Protein AF-A0A820Z208-F1 (afdb_monomer)

Radius of gyration: 27.61 Å; Cα contacts (8 Å, |Δi|>4): 73; chains: 1; bounding box: 71×31×62 Å

Solvent-accessible surface area (backbone atoms only — not comparable to full-atom values): 10810 Å² total; per-residue (Å²): 132,66,68,70,59,56,55,54,54,50,53,54,52,49,52,64,65,42,48,67,56,49,57,52,50,50,58,56,46,44,73,74,44,73,83,43,65,68,59,52,53,52,52,54,51,53,52,49,55,52,48,48,62,74,64,33,69,92,72,42,96,64,55,69,69,57,54,54,48,54,53,53,51,52,55,52,51,49,53,51,53,50,55,30,56,78,66,46,37,40,81,46,72,51,95,54,98,78,64,48,74,46,79,42,48,45,67,62,48,52,50,50,53,50,54,48,53,70,73,42,49,89,83,44,84,73,86,84,55,65,67,59,55,52,49,49,49,51,52,50,46,49,50,52,45,50,52,46,49,49,36,36,73,73,62,76,38,52,70,70,58,44,64,74,65,55,73,56,77,88,75,60,77,82,74,84,78,74,85,84,134

Secondary structure (DSSP, 8-state):
--HHHHHHHHHHHHHHHHHHHHHHHHHHHHHH-TT-HHHHHHHHHHHHHHHHHHH-TTTS---HHHHHHHHHHHHHHHHHHHHHHHTTEEEEE-SSTT--EEEEEHHHHHHHHHHHHHH-GGGS-----HHHHHHHHHHHHHHHHHHHHHHHHTTSS-HHHHHHHPPPGGG-----PPS--

Organism: NCBI:txid392030

Sequence (181 aa):
APCQLQLKLSDQLLEKQYQPLQQQLLVDLVKKYPNDRKLLNTIEQKTKEEFYKIFSLSNRSISPSMLERSYNEKELIGTIQQCLHEHNLILRRTTHHTNQFYLIDQDRFYERCQNYMEQHQDDYELLSSISNMETIVNQHINKINMTLKFLEHEHYITKDIYQQLFLQRNDIQLKNVHFLF

Mean predicted aligned error: 19.86 Å

Nearest PDB structures (foldseek):
  1yj7-assembly1_C  TM=2.223E-01  e=1.557E+00  Escherichia coli
  7mby-assembly1_R  TM=3.277E-01  e=7.769E+00  Homo sapiens

Structure (mmCIF, N/CA/C/O backbone):
data_AF-A0A820Z208-F1
#
_entry.id   AF-A0A820Z208-F1
#
loop_
_atom_site.group_PDB
_atom_site.id
_atom_site.type_symbol
_atom_site.label_atom_id
_atom_site.label_alt_id
_atom_site.label_comp_id
_atom_site.label_asym_id
_atom_site.label_entity_id
_atom_site.label_seq_id
_atom_si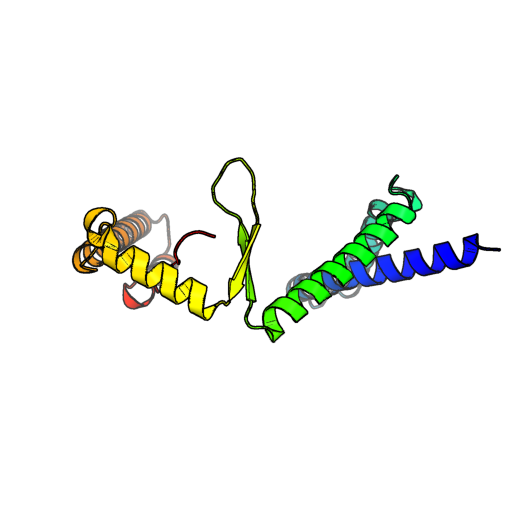te.pdbx_PDB_ins_code
_atom_site.Cartn_x
_atom_site.Cartn_y
_atom_site.Cartn_z
_atom_site.occupancy
_atom_site.B_iso_or_equiv
_atom_site.auth_seq_id
_atom_site.auth_comp_id
_atom_site.auth_asym_id
_atom_site.auth_atom_id
_atom_site.pdbx_PDB_model_num
ATOM 1 N N . ALA A 1 1 ? 35.895 8.522 20.461 1.00 35.56 1 ALA A N 1
ATOM 2 C CA . ALA A 1 1 ? 35.837 8.304 19.001 1.00 35.56 1 ALA A CA 1
ATOM 3 C C . ALA A 1 1 ? 34.428 7.856 18.558 1.00 35.56 1 ALA A C 1
ATOM 5 O O . ALA A 1 1 ? 34.244 6.686 18.250 1.00 35.56 1 ALA A O 1
ATOM 6 N N . PRO A 1 2 ? 33.421 8.755 18.532 1.00 38.47 2 PRO A N 1
ATOM 7 C CA . PRO A 1 2 ? 32.033 8.425 18.146 1.00 38.47 2 PRO A CA 1
ATOM 8 C C . PRO A 1 2 ? 31.788 8.459 16.623 1.00 38.47 2 PRO A C 1
ATOM 10 O O . PRO A 1 2 ? 30.910 7.775 16.109 1.00 38.47 2 PRO A O 1
ATOM 13 N N . CYS A 1 3 ? 32.610 9.219 15.892 1.00 33.62 3 CYS A N 1
ATOM 14 C CA . CYS A 1 3 ? 32.397 9.555 14.481 1.00 33.62 3 CYS A CA 1
ATOM 15 C C . CYS A 1 3 ? 32.529 8.348 13.521 1.00 33.62 3 CYS A C 1
ATOM 17 O O . CYS A 1 3 ? 31.840 8.263 12.511 1.00 33.62 3 CYS A O 1
ATOM 19 N N . GLN A 1 4 ? 33.377 7.364 13.852 1.00 33.09 4 GLN A N 1
ATOM 20 C CA . GLN A 1 4 ? 33.598 6.176 13.006 1.00 33.09 4 GLN A CA 1
ATOM 21 C C . GLN A 1 4 ? 32.496 5.109 13.135 1.00 33.09 4 GLN A C 1
ATOM 23 O O . GLN A 1 4 ? 32.265 4.355 12.192 1.00 33.09 4 GLN A O 1
ATOM 28 N N . LEU A 1 5 ? 31.800 5.047 14.277 1.00 36.50 5 LEU A N 1
ATOM 29 C CA . LEU A 1 5 ? 30.621 4.188 14.461 1.00 36.50 5 LEU A CA 1
ATOM 30 C C . LEU A 1 5 ? 29.391 4.777 13.753 1.00 36.50 5 LEU A C 1
ATOM 32 O O . LEU A 1 5 ? 28.609 4.034 13.167 1.00 36.50 5 LEU A O 1
ATOM 36 N N . GLN A 1 6 ? 29.274 6.108 13.737 1.00 44.28 6 GLN A N 1
ATOM 37 C CA . GLN A 1 6 ? 28.190 6.836 13.070 1.00 44.28 6 GLN A CA 1
ATOM 38 C C . GLN A 1 6 ? 28.217 6.688 11.538 1.00 44.28 6 GLN A C 1
ATOM 40 O O . GLN A 1 6 ? 27.164 6.501 10.935 1.00 44.28 6 GLN A O 1
ATOM 45 N N . LEU A 1 7 ? 29.404 6.679 10.918 1.00 46.28 7 LEU A N 1
ATOM 46 C CA . LEU A 1 7 ? 29.565 6.458 9.470 1.00 46.28 7 LEU A CA 1
ATOM 47 C C . LEU A 1 7 ? 29.280 5.004 9.040 1.00 46.28 7 LEU A C 1
ATOM 49 O O . LEU A 1 7 ? 28.758 4.754 7.959 1.00 46.28 7 LEU A O 1
ATOM 53 N N . LYS A 1 8 ? 29.569 4.014 9.893 1.00 47.56 8 LYS A N 1
ATOM 54 C CA . LYS A 1 8 ? 29.266 2.607 9.573 1.00 47.56 8 LYS A CA 1
ATOM 55 C C . LYS A 1 8 ? 27.771 2.289 9.649 1.00 47.56 8 LYS A C 1
ATOM 57 O O . LYS A 1 8 ? 27.292 1.473 8.864 1.00 47.56 8 LYS A O 1
ATOM 62 N N . LEU A 1 9 ? 27.033 2.933 10.560 1.00 49.12 9 LEU A N 1
ATOM 63 C CA . LEU A 1 9 ? 25.574 2.791 10.638 1.00 49.12 9 LEU A CA 1
ATOM 64 C C . LEU A 1 9 ? 24.871 3.430 9.428 1.00 49.12 9 LEU A C 1
ATOM 66 O O . LEU A 1 9 ? 23.870 2.888 8.959 1.00 49.12 9 LEU A O 1
ATOM 70 N N . SER A 1 10 ? 25.398 4.544 8.898 1.00 58.69 10 SER A N 1
ATOM 71 C CA . SER A 1 10 ? 24.823 5.212 7.724 1.00 58.69 10 SER A CA 1
ATOM 72 C C . SER A 1 10 ? 24.929 4.376 6.452 1.00 58.69 10 SER A C 1
ATOM 74 O O . SER A 1 10 ? 23.956 4.291 5.704 1.00 58.69 10 SER A O 1
ATOM 76 N N . ASP A 1 11 ? 26.063 3.709 6.234 1.00 63.12 11 ASP A N 1
ATOM 77 C CA . ASP A 1 11 ? 26.292 2.916 5.020 1.00 63.12 11 ASP A CA 1
ATOM 78 C C . ASP A 1 11 ? 25.449 1.634 5.009 1.00 63.12 11 ASP 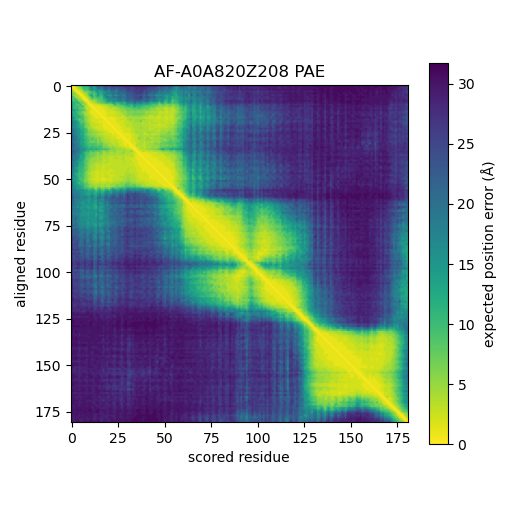A C 1
ATOM 80 O O . ASP A 1 11 ? 24.907 1.242 3.977 1.00 63.12 11 ASP A O 1
ATOM 84 N N . GLN A 1 12 ? 25.260 1.010 6.177 1.00 64.75 12 GLN A N 1
ATOM 85 C CA . GLN A 1 12 ? 24.383 -0.155 6.322 1.00 64.75 12 GLN A CA 1
ATOM 86 C C . GLN A 1 12 ? 22.903 0.195 6.127 1.00 64.75 12 GLN A C 1
ATOM 88 O O . GLN A 1 12 ? 22.154 -0.601 5.558 1.00 64.75 12 GLN A O 1
ATOM 93 N N . LEU A 1 13 ? 22.468 1.374 6.586 1.00 68.19 13 LEU A N 1
ATOM 94 C CA . LEU A 1 13 ? 21.101 1.851 6.373 1.00 68.19 13 LEU A CA 1
ATOM 95 C C . LEU A 1 13 ? 20.848 2.144 4.887 1.00 68.19 13 LEU A C 1
ATOM 97 O O . LEU A 1 13 ? 19.821 1.732 4.350 1.00 68.19 13 LEU A O 1
ATOM 101 N N . LEU A 1 14 ? 21.801 2.802 4.223 1.00 72.06 14 LEU A N 1
ATOM 102 C CA . LEU A 1 14 ? 21.743 3.088 2.789 1.00 72.06 14 LEU A CA 1
ATOM 103 C C . LEU A 1 14 ? 21.698 1.812 1.954 1.00 72.06 14 LEU A C 1
ATOM 105 O O . LEU A 1 14 ? 20.866 1.708 1.057 1.00 72.06 14 LEU A O 1
ATOM 109 N N . GLU A 1 15 ? 22.516 0.813 2.286 1.00 77.88 15 GLU A N 1
ATOM 110 C CA . GLU A 1 15 ? 22.495 -0.474 1.587 1.00 77.88 15 GLU A CA 1
ATOM 111 C C . GLU A 1 15 ? 21.146 -1.190 1.780 1.00 77.88 15 GLU A C 1
ATOM 113 O O . GLU A 1 15 ? 20.563 -1.682 0.814 1.00 77.88 15 GLU A O 1
ATOM 118 N N . LYS A 1 16 ? 20.579 -1.175 2.999 1.00 76.38 16 LYS A N 1
ATOM 119 C CA . LYS A 1 16 ? 19.230 -1.716 3.257 1.00 76.38 16 LYS A CA 1
ATOM 120 C C . LYS A 1 16 ? 18.142 -0.992 2.461 1.00 76.38 16 LYS A C 1
ATOM 122 O O . LYS A 1 16 ? 17.191 -1.632 2.023 1.00 76.38 16 LYS A O 1
ATOM 127 N N . GLN A 1 17 ? 18.264 0.321 2.279 1.00 72.12 17 GLN A N 1
ATOM 128 C CA . GLN A 1 17 ? 17.324 1.114 1.481 1.00 72.12 17 GLN A CA 1
ATOM 129 C C . GLN A 1 17 ? 17.517 0.915 -0.028 1.00 72.12 17 GLN A C 1
ATOM 131 O O . GLN A 1 17 ? 16.552 1.027 -0.780 1.00 72.12 17 GLN A O 1
ATOM 136 N N . TYR A 1 18 ? 18.735 0.594 -0.470 1.00 82.38 18 TYR A N 1
ATOM 137 C CA . TYR A 1 18 ? 19.040 0.325 -1.871 1.00 82.38 18 TYR A CA 1
ATOM 138 C C . TYR A 1 18 ? 18.583 -1.069 -2.323 1.00 82.38 18 TYR A C 1
ATOM 140 O O . TYR A 1 18 ? 18.175 -1.227 -3.471 1.00 82.38 18 TYR A O 1
ATOM 148 N N . GLN A 1 19 ? 18.593 -2.078 -1.442 1.00 81.00 19 GLN A N 1
ATOM 149 C CA . GLN A 1 19 ? 18.274 -3.463 -1.822 1.00 81.00 19 GLN A CA 1
ATOM 150 C C . GLN A 1 19 ? 16.939 -3.657 -2.567 1.00 81.00 19 GLN A C 1
ATOM 152 O O . GLN A 1 19 ? 16.942 -4.352 -3.585 1.00 81.00 19 GLN A O 1
ATOM 157 N N . PRO A 1 20 ? 15.807 -3.058 -2.147 1.00 80.00 20 PRO A N 1
ATOM 158 C CA . PRO A 1 20 ? 14.554 -3.187 -2.892 1.00 80.00 20 PRO A CA 1
ATOM 159 C C . PRO A 1 20 ? 14.654 -2.611 -4.311 1.00 80.00 20 PRO A C 1
ATOM 161 O O . PRO A 1 20 ? 14.168 -3.215 -5.266 1.00 80.00 20 PRO A O 1
ATOM 164 N N . LEU A 1 21 ? 15.342 -1.473 -4.460 1.00 79.12 21 LEU A N 1
ATOM 165 C CA . LEU A 1 21 ? 15.568 -0.826 -5.751 1.00 79.12 21 LEU A CA 1
ATOM 166 C C . LEU A 1 21 ? 16.480 -1.679 -6.645 1.00 79.12 21 LEU A C 1
ATOM 168 O O . LEU A 1 21 ? 16.196 -1.837 -7.830 1.00 79.12 21 LEU A O 1
ATOM 172 N N . GLN A 1 22 ? 17.530 -2.276 -6.075 1.00 82.94 22 GLN A N 1
ATOM 173 C CA . GLN A 1 22 ? 18.434 -3.193 -6.771 1.00 82.94 22 GLN A CA 1
ATOM 174 C C . GLN A 1 22 ? 17.688 -4.417 -7.312 1.00 82.94 22 GLN A C 1
ATOM 176 O O . GLN A 1 22 ? 17.846 -4.768 -8.480 1.00 82.94 22 GLN A O 1
ATOM 181 N N . GLN A 1 23 ? 16.849 -5.050 -6.486 1.00 81.00 23 GLN A N 1
ATOM 182 C CA . GLN A 1 23 ? 16.056 -6.210 -6.899 1.00 81.00 23 GLN A CA 1
ATOM 183 C C . GLN A 1 23 ? 15.125 -5.860 -8.063 1.00 81.00 23 GLN A C 1
ATOM 185 O O . GLN A 1 23 ? 15.048 -6.607 -9.037 1.00 81.00 23 GLN A O 1
ATOM 190 N N . GLN A 1 24 ? 14.465 -4.704 -7.998 1.00 80.12 24 GLN A N 1
ATOM 191 C CA . GLN A 1 24 ? 13.556 -4.253 -9.047 1.00 80.12 24 GLN A CA 1
ATOM 192 C C . GLN A 1 24 ? 14.296 -3.908 -10.352 1.00 80.12 24 GLN A C 1
ATOM 194 O O . GLN A 1 24 ? 13.901 -4.365 -11.424 1.00 80.12 24 GLN A O 1
ATOM 199 N N . LEU A 1 25 ? 15.419 -3.187 -10.261 1.00 80.00 25 LEU A N 1
ATOM 200 C CA . LEU A 1 25 ? 16.286 -2.882 -11.403 1.00 80.00 25 LEU A CA 1
ATOM 201 C C . LEU A 1 25 ? 16.809 -4.144 -12.079 1.00 80.00 25 LEU A C 1
ATOM 203 O O . LEU A 1 25 ? 16.758 -4.235 -13.300 1.00 80.00 25 LEU A O 1
ATOM 207 N N . LEU A 1 26 ? 17.286 -5.124 -11.310 1.00 78.69 26 LEU A N 1
ATOM 208 C CA . LEU A 1 26 ? 17.779 -6.384 -11.863 1.00 78.69 26 LEU A CA 1
ATOM 209 C C . LEU A 1 26 ? 16.679 -7.122 -12.629 1.00 78.69 26 LEU A C 1
ATOM 211 O O . LEU A 1 26 ? 16.927 -7.592 -13.737 1.00 78.69 26 LEU A O 1
ATOM 215 N N . VAL A 1 27 ? 15.457 -7.176 -12.090 1.00 81.44 27 VAL A N 1
ATOM 216 C CA . VAL A 1 27 ? 14.317 -7.813 -12.766 1.00 81.44 27 VAL A CA 1
ATOM 217 C C . VAL A 1 27 ? 14.010 -7.135 -14.104 1.00 81.44 27 VAL A C 1
ATOM 219 O O . VAL A 1 27 ? 13.843 -7.823 -15.113 1.00 81.44 27 VAL A O 1
ATOM 222 N N . ASP A 1 28 ? 13.958 -5.806 -14.142 1.00 78.25 28 ASP A N 1
ATOM 223 C CA . ASP A 1 28 ? 13.574 -5.069 -15.350 1.00 78.25 28 ASP A CA 1
ATOM 224 C C . ASP A 1 28 ? 14.705 -4.994 -16.386 1.00 78.25 28 ASP A C 1
ATOM 226 O O . ASP A 1 28 ? 14.470 -5.105 -17.594 1.00 78.25 28 ASP A O 1
ATOM 230 N N . LEU A 1 29 ? 15.953 -4.867 -15.933 1.00 78.00 29 LEU A N 1
ATOM 231 C CA . LEU A 1 29 ? 17.119 -4.800 -16.807 1.00 78.00 29 LEU A CA 1
ATOM 232 C C . LEU A 1 29 ? 17.454 -6.161 -17.422 1.00 78.00 29 LEU A C 1
ATOM 234 O O . LEU A 1 29 ? 17.742 -6.214 -18.616 1.00 78.00 29 LEU A O 1
ATOM 238 N N . VAL A 1 30 ? 17.355 -7.262 -16.667 1.00 78.88 30 VAL A N 1
ATOM 239 C CA . VAL A 1 30 ? 17.578 -8.619 -17.201 1.00 78.88 30 VAL A CA 1
ATOM 240 C C . VAL A 1 30 ? 16.515 -8.988 -18.235 1.00 78.88 30 VAL A C 1
ATOM 242 O O . VAL A 1 30 ? 16.846 -9.594 -19.252 1.00 78.88 30 VAL A O 1
ATOM 245 N N . LYS A 1 31 ? 15.257 -8.567 -18.043 1.00 80.88 31 LYS A N 1
ATOM 246 C CA . LYS A 1 31 ? 14.206 -8.729 -19.064 1.00 80.88 31 LYS A CA 1
ATOM 247 C C . LYS A 1 31 ? 14.540 -7.997 -20.365 1.00 80.88 31 LYS A C 1
ATOM 249 O O . LYS A 1 31 ? 14.222 -8.495 -21.440 1.00 80.88 31 LYS A O 1
ATOM 254 N N . LYS A 1 32 ? 15.157 -6.815 -20.275 1.00 79.44 32 LYS A N 1
ATOM 255 C CA . LYS A 1 32 ? 15.417 -5.943 -21.429 1.00 79.44 32 LYS A CA 1
ATOM 256 C C . LYS A 1 32 ? 16.747 -6.233 -22.132 1.00 79.44 32 LYS A C 1
ATOM 258 O O . LYS A 1 32 ? 16.827 -6.091 -23.348 1.00 79.44 32 LYS A O 1
ATOM 263 N N . TYR A 1 33 ? 17.771 -6.656 -21.390 1.00 80.75 33 TYR A N 1
ATOM 264 C CA . TYR A 1 33 ? 19.128 -6.898 -21.893 1.00 80.75 33 TYR A CA 1
ATOM 265 C C . TYR A 1 33 ? 19.719 -8.215 -21.348 1.00 80.75 33 TYR A C 1
ATOM 267 O O . TYR A 1 33 ? 20.757 -8.198 -20.685 1.00 80.75 33 TYR A O 1
ATOM 275 N N . PRO A 1 34 ? 19.106 -9.381 -21.632 1.00 79.00 34 PRO A N 1
ATOM 276 C CA . PRO A 1 34 ? 19.456 -10.654 -20.987 1.00 79.00 34 PRO A CA 1
ATOM 277 C C . PRO A 1 34 ? 20.897 -11.127 -21.248 1.00 79.00 34 PRO A C 1
ATOM 279 O O . PRO A 1 34 ? 21.461 -11.866 -20.443 1.00 79.00 34 PRO A O 1
ATOM 282 N N . ASN A 1 35 ? 21.507 -10.689 -22.354 1.00 85.38 35 ASN A N 1
ATOM 283 C CA . ASN A 1 35 ? 22.821 -11.161 -22.801 1.00 85.38 35 ASN A CA 1
ATOM 284 C C . ASN A 1 35 ? 23.951 -10.129 -22.636 1.00 85.38 35 ASN A C 1
ATOM 286 O O . ASN A 1 35 ? 25.113 -10.473 -22.846 1.00 85.38 35 ASN A O 1
ATOM 290 N N . ASP A 1 36 ? 23.654 -8.886 -22.238 1.00 85.62 36 ASP A N 1
ATOM 291 C CA . ASP A 1 36 ? 24.663 -7.823 -22.125 1.00 85.62 36 ASP A CA 1
ATOM 292 C C . ASP A 1 36 ? 25.060 -7.563 -20.667 1.00 85.62 36 ASP A C 1
ATOM 294 O O . ASP A 1 36 ? 24.715 -6.556 -20.047 1.00 85.62 36 ASP A O 1
ATOM 298 N N . ARG A 1 37 ? 25.833 -8.498 -20.104 1.00 81.06 37 ARG A N 1
ATOM 299 C CA . ARG A 1 37 ? 26.309 -8.418 -18.712 1.00 81.06 37 ARG A CA 1
ATOM 300 C C . ARG A 1 37 ? 27.125 -7.154 -18.423 1.00 81.06 37 ARG A C 1
ATOM 302 O O . ARG A 1 37 ? 27.103 -6.665 -17.298 1.00 81.06 37 ARG A O 1
ATOM 309 N N . LYS A 1 38 ? 27.848 -6.619 -19.414 1.00 83.69 38 LYS A N 1
ATOM 310 C CA . LYS A 1 38 ? 28.657 -5.404 -19.229 1.00 83.69 38 LYS A CA 1
ATOM 311 C C . LYS A 1 38 ? 27.768 -4.172 -19.094 1.00 83.69 38 LYS A C 1
ATOM 313 O O . LYS A 1 38 ? 28.016 -3.344 -18.216 1.00 83.69 38 LYS A O 1
ATOM 318 N N . LEU A 1 39 ? 26.729 -4.069 -19.921 1.00 79.94 39 LEU A N 1
ATOM 319 C CA . LEU A 1 39 ? 25.751 -2.991 -19.829 1.00 79.94 39 LEU A CA 1
ATOM 320 C C . LEU A 1 39 ? 24.962 -3.066 -18.518 1.00 79.94 39 LEU A C 1
ATOM 322 O O . LEU A 1 39 ? 24.832 -2.048 -17.843 1.00 79.94 39 LEU A O 1
ATOM 326 N N . LEU A 1 40 ? 24.509 -4.262 -18.127 1.00 79.50 40 LEU A N 1
ATOM 327 C CA . LEU A 1 40 ? 23.790 -4.487 -16.866 1.00 79.50 40 LEU A CA 1
ATOM 328 C C . LEU A 1 40 ? 24.601 -4.006 -15.654 1.00 79.50 40 LEU A C 1
ATOM 330 O O . LEU A 1 40 ? 24.106 -3.186 -14.883 1.00 79.50 40 LEU A O 1
ATOM 334 N N . ASN A 1 41 ? 25.868 -4.423 -15.551 1.00 83.12 41 ASN A N 1
ATOM 335 C CA . ASN A 1 41 ? 26.759 -3.998 -14.468 1.00 83.12 41 ASN A CA 1
ATOM 336 C C . ASN A 1 41 ? 26.997 -2.480 -14.477 1.00 83.12 41 ASN A C 1
ATOM 338 O O . ASN A 1 41 ? 27.057 -1.852 -13.425 1.00 83.12 41 ASN A O 1
ATOM 342 N N . THR A 1 42 ? 27.119 -1.877 -15.664 1.00 85.88 42 THR A N 1
ATOM 343 C CA . THR A 1 42 ? 27.337 -0.427 -15.798 1.00 85.88 42 THR A CA 1
ATOM 344 C C . THR A 1 42 ? 26.119 0.366 -15.327 1.00 85.88 42 THR A C 1
ATOM 346 O O . THR A 1 42 ? 26.273 1.384 -14.654 1.00 85.88 42 THR A O 1
ATOM 349 N N . ILE A 1 43 ? 24.910 -0.079 -15.683 1.00 81.12 43 ILE A N 1
ATOM 350 C CA . ILE A 1 43 ? 23.667 0.569 -15.254 1.00 81.12 43 ILE A CA 1
ATOM 351 C C . ILE A 1 43 ? 23.503 0.419 -13.742 1.00 81.12 43 ILE A C 1
ATOM 353 O O . ILE A 1 43 ? 23.298 1.421 -13.065 1.00 81.12 43 ILE A O 1
ATOM 357 N N . GLU A 1 44 ? 23.664 -0.794 -13.208 1.00 83.25 44 GLU A N 1
ATOM 358 C CA . GLU A 1 44 ? 23.571 -1.053 -11.768 1.00 83.25 44 GLU A CA 1
ATOM 359 C C . GLU A 1 44 ? 24.555 -0.185 -10.974 1.00 83.25 44 GLU A C 1
ATOM 361 O O . GLU A 1 44 ? 24.165 0.459 -9.999 1.00 83.25 44 GLU A O 1
ATOM 366 N N . GLN A 1 45 ? 25.810 -0.102 -11.424 1.00 85.38 45 GLN A N 1
ATOM 367 C CA . GLN A 1 45 ? 26.827 0.712 -10.770 1.00 85.38 45 GLN A CA 1
ATOM 368 C C . GLN A 1 45 ? 26.469 2.204 -10.792 1.00 85.38 45 GLN A C 1
ATOM 370 O O . GLN A 1 45 ? 26.493 2.849 -9.745 1.00 85.38 45 GLN A O 1
ATOM 375 N N . LYS A 1 46 ? 26.076 2.753 -11.949 1.00 84.56 46 LYS A N 1
ATOM 376 C CA . LYS A 1 46 ? 25.692 4.171 -12.060 1.00 84.56 46 LYS A CA 1
ATOM 377 C C . LYS A 1 46 ? 24.457 4.507 -11.230 1.00 84.56 46 LYS A C 1
ATOM 379 O O . LYS A 1 46 ? 24.397 5.570 -10.616 1.00 84.56 46 LYS A O 1
ATOM 384 N N . THR A 1 47 ? 23.471 3.613 -11.196 1.00 81.44 47 THR A N 1
ATOM 385 C CA . THR A 1 47 ? 22.275 3.806 -10.374 1.00 81.44 47 THR A CA 1
ATOM 386 C C . THR A 1 47 ? 22.607 3.748 -8.888 1.00 81.44 47 THR A C 1
ATOM 388 O O . THR A 1 47 ? 22.104 4.581 -8.133 1.00 81.44 47 THR A O 1
ATOM 391 N N . LYS A 1 48 ? 23.496 2.838 -8.471 1.00 82.44 48 LYS A N 1
ATOM 392 C CA . LYS A 1 48 ? 24.009 2.805 -7.099 1.00 82.44 48 LYS A CA 1
ATOM 393 C C . LYS A 1 48 ? 24.729 4.113 -6.759 1.00 82.44 48 LYS A C 1
ATOM 395 O O . LYS A 1 48 ? 24.404 4.737 -5.759 1.00 82.44 48 LYS A O 1
ATO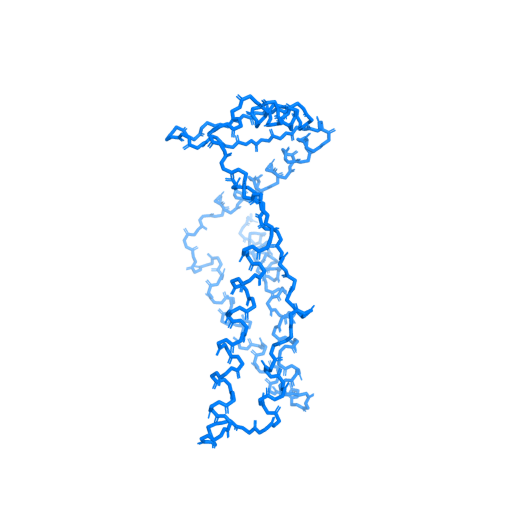M 400 N N . GLU A 1 49 ? 25.639 4.587 -7.602 1.00 81.88 49 GLU A N 1
ATOM 401 C CA . GLU A 1 49 ? 26.377 5.838 -7.367 1.00 81.88 49 GLU A CA 1
ATOM 402 C C . GLU A 1 49 ? 25.445 7.056 -7.197 1.00 81.88 49 GLU A C 1
ATOM 404 O O .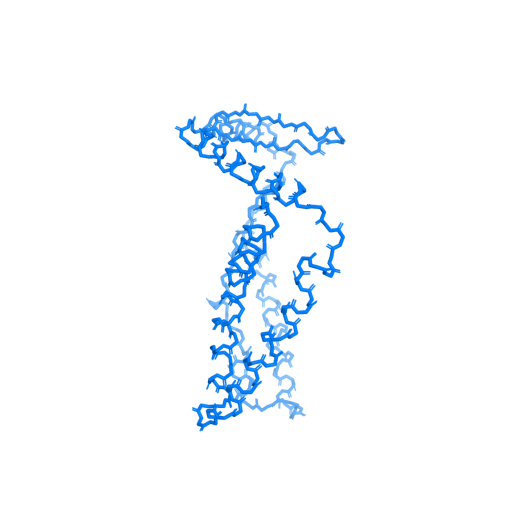 GLU A 1 49 ? 25.583 7.805 -6.226 1.00 81.88 49 GLU A O 1
ATOM 409 N N . GLU A 1 50 ? 24.447 7.232 -8.070 1.00 77.31 50 GLU A N 1
ATOM 410 C CA . GLU A 1 50 ? 23.481 8.337 -7.954 1.00 77.31 50 GLU A CA 1
ATOM 411 C C . GLU A 1 50 ? 22.535 8.176 -6.753 1.00 77.31 50 GLU A C 1
ATOM 413 O O . GLU A 1 50 ? 22.247 9.158 -6.067 1.00 77.31 50 GLU A O 1
ATOM 418 N N . PHE A 1 51 ? 22.105 6.953 -6.421 1.00 80.00 51 PHE A N 1
ATOM 419 C CA . PHE A 1 51 ? 21.330 6.700 -5.203 1.00 80.00 51 PHE A CA 1
ATOM 420 C C . PHE A 1 51 ? 22.107 7.147 -3.960 1.00 80.00 51 PHE A C 1
ATOM 422 O O . PHE A 1 51 ? 21.602 7.918 -3.143 1.00 80.00 51 PHE A O 1
ATOM 429 N N . TYR A 1 52 ? 23.371 6.739 -3.845 1.00 79.19 52 TYR A N 1
ATOM 430 C CA . TYR A 1 52 ? 24.202 7.096 -2.698 1.00 79.19 52 TYR A CA 1
ATOM 431 C C . TYR A 1 52 ? 24.481 8.596 -2.663 1.00 79.19 52 TYR A C 1
ATOM 433 O O . TYR A 1 52 ? 24.487 9.178 -1.591 1.00 79.19 52 TYR A O 1
ATOM 441 N N . LYS A 1 53 ? 24.627 9.263 -3.807 1.00 74.12 53 LYS A N 1
ATOM 442 C CA . LYS A 1 53 ? 24.787 10.721 -3.872 1.00 74.12 53 LYS A CA 1
ATOM 443 C C . LYS A 1 53 ? 23.541 11.491 -3.416 1.00 74.12 53 LYS A C 1
ATOM 445 O O . LYS A 1 53 ? 23.675 12.531 -2.773 1.00 74.12 53 LYS A O 1
ATOM 450 N N . ILE A 1 54 ? 22.344 11.000 -3.739 1.00 68.62 54 ILE A N 1
ATOM 451 C CA . ILE A 1 54 ? 21.062 11.634 -3.384 1.00 68.62 54 ILE A CA 1
ATOM 452 C C . ILE A 1 54 ? 20.697 11.400 -1.913 1.00 68.62 54 ILE A C 1
ATOM 454 O O . ILE A 1 54 ? 20.076 12.268 -1.286 1.00 68.62 54 ILE A O 1
ATOM 458 N N . PHE A 1 55 ? 21.023 10.221 -1.386 1.00 66.19 55 PHE A N 1
ATOM 459 C CA . PHE A 1 55 ? 20.573 9.760 -0.074 1.00 66.19 55 PHE A CA 1
ATOM 460 C C . PHE A 1 55 ? 21.684 9.693 0.975 1.00 66.19 55 PHE A C 1
ATOM 462 O O . PHE A 1 55 ? 21.370 9.483 2.147 1.00 66.19 55 PHE A O 1
ATOM 469 N N . SER A 1 56 ? 22.953 9.923 0.611 1.00 67.38 56 SER A N 1
ATOM 470 C CA . SER A 1 56 ? 24.027 10.051 1.593 1.00 67.38 56 SER A CA 1
ATOM 471 C C . SER A 1 56 ? 23.654 11.111 2.620 1.00 67.38 56 SER A C 1
ATOM 473 O O . SER A 1 56 ? 23.309 12.252 2.305 1.00 67.38 56 SER A O 1
ATOM 475 N N . LEU A 1 57 ? 23.722 10.711 3.887 1.00 54.72 57 LEU A N 1
ATOM 476 C CA . LEU A 1 57 ? 23.386 11.564 5.023 1.00 54.72 57 LEU A CA 1
ATOM 477 C C . LEU A 1 57 ? 24.290 12.799 5.122 1.00 54.72 57 LEU A C 1
ATOM 479 O O . LEU A 1 57 ? 23.915 13.782 5.748 1.00 54.72 57 LEU A O 1
ATOM 483 N N . SER A 1 58 ? 25.441 12.792 4.447 1.00 53.06 58 SER A N 1
ATOM 484 C CA . SER A 1 58 ? 26.293 13.969 4.277 1.00 53.06 58 SER A CA 1
ATOM 485 C C . SER A 1 58 ? 25.670 15.066 3.401 1.00 53.06 58 SER A C 1
ATOM 487 O O . SER A 1 58 ? 26.027 16.228 3.570 1.00 53.06 58 SER A O 1
ATOM 489 N N . ASN A 1 59 ? 24.727 14.732 2.510 1.00 49.72 59 ASN A N 1
ATOM 490 C CA . ASN A 1 59 ? 24.098 15.666 1.568 1.00 49.72 59 ASN A CA 1
ATOM 491 C C . ASN A 1 59 ? 22.694 16.133 1.983 1.00 49.72 59 ASN A C 1
ATOM 493 O O . ASN A 1 59 ? 22.130 17.018 1.339 1.00 49.72 59 ASN A O 1
ATOM 497 N N . ARG A 1 60 ? 22.106 15.570 3.048 1.00 52.19 60 ARG A N 1
ATOM 498 C CA . ARG A 1 60 ? 20.789 15.983 3.550 1.00 52.19 60 AR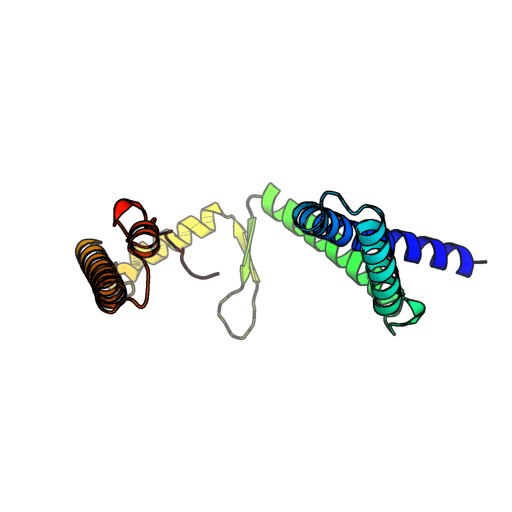G A CA 1
ATOM 499 C C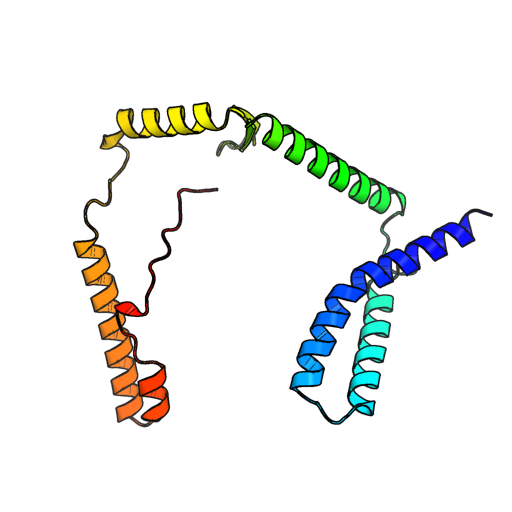 . ARG A 1 60 ? 20.896 16.442 4.995 1.00 52.19 60 ARG A C 1
ATOM 501 O O . ARG A 1 60 ? 21.326 15.697 5.862 1.00 52.19 60 ARG A O 1
ATOM 508 N N . SER A 1 61 ? 20.431 17.659 5.248 1.00 53.06 61 SER A N 1
ATOM 509 C CA . SER A 1 61 ? 20.348 18.353 6.540 1.00 53.06 61 SER A CA 1
ATOM 510 C C . SER A 1 61 ? 19.393 17.703 7.559 1.00 53.06 61 SER A C 1
ATOM 512 O O . SER A 1 61 ? 18.731 18.402 8.325 1.00 53.06 61 SER A O 1
ATOM 514 N N . ILE A 1 62 ? 19.242 16.380 7.547 1.00 55.25 62 ILE A N 1
ATOM 515 C CA . ILE A 1 62 ? 18.402 15.664 8.502 1.00 55.25 62 ILE A CA 1
ATOM 516 C C . ILE A 1 62 ? 19.313 15.246 9.648 1.00 55.25 62 ILE A C 1
ATOM 518 O O . ILE A 1 62 ? 20.170 14.379 9.492 1.00 55.25 62 ILE A O 1
ATOM 522 N N . SER A 1 63 ? 19.141 15.897 10.799 1.00 61.00 63 SER A N 1
ATOM 523 C CA . SER A 1 63 ? 19.882 15.555 12.013 1.00 61.00 63 SER A CA 1
ATOM 524 C C . SER A 1 63 ? 19.740 14.054 12.318 1.00 61.00 63 SER A C 1
ATOM 526 O O . SER A 1 63 ? 18.616 13.545 12.279 1.00 61.00 63 SER A O 1
ATOM 528 N N . PRO A 1 64 ? 20.822 13.348 12.695 1.00 59.34 64 PRO A N 1
ATOM 529 C CA . PRO A 1 64 ? 20.764 11.953 13.137 1.00 59.34 64 PRO A CA 1
ATOM 530 C C . PRO A 1 64 ? 19.695 11.689 14.208 1.00 59.34 64 PRO A C 1
ATOM 532 O O . PRO A 1 64 ? 19.036 10.654 14.174 1.00 59.34 64 PRO A O 1
ATOM 535 N N . SER A 1 65 ? 19.446 12.663 15.092 1.00 66.38 65 SER A N 1
ATOM 536 C CA . SER A 1 65 ? 18.392 12.581 16.110 1.00 66.38 65 SER A CA 1
ATOM 537 C C . SER A 1 65 ? 16.979 12.480 15.527 1.00 66.38 65 SER A C 1
ATOM 539 O O . SER A 1 65 ? 16.111 11.848 16.122 1.00 66.38 65 SER A O 1
ATOM 541 N N . MET A 1 66 ? 16.725 13.076 14.358 1.00 64.00 66 MET A N 1
ATOM 542 C CA . MET A 1 66 ? 15.432 12.956 13.681 1.00 64.00 66 MET A CA 1
ATOM 543 C C . MET A 1 66 ? 15.245 11.576 13.059 1.00 64.00 66 MET A C 1
ATOM 545 O O . MET A 1 66 ? 14.138 11.042 13.084 1.00 64.00 66 MET A O 1
ATOM 549 N N . LEU A 1 67 ? 16.320 10.983 12.539 1.00 60.69 67 LEU A N 1
ATOM 550 C CA . LEU A 1 67 ? 16.278 9.631 11.983 1.00 60.69 67 LEU A CA 1
ATOM 551 C C . LEU A 1 67 ? 16.037 8.602 13.082 1.00 60.69 67 LEU A C 1
ATOM 553 O O . LEU A 1 67 ? 15.119 7.796 12.961 1.00 60.69 67 LEU A O 1
ATOM 557 N N . GLU A 1 68 ? 16.785 8.691 14.179 1.00 62.47 68 GLU A N 1
ATOM 558 C CA . GLU A 1 68 ? 16.589 7.849 15.361 1.00 62.47 68 GLU A CA 1
ATOM 559 C C . GLU A 1 68 ? 15.165 7.977 15.916 1.00 62.47 68 GLU A C 1
ATOM 561 O O . GLU A 1 68 ? 14.483 6.975 16.126 1.00 62.47 68 GLU A O 1
ATOM 566 N N . ARG A 1 69 ? 14.661 9.210 16.049 1.00 66.06 69 ARG A N 1
ATOM 567 C CA . ARG A 1 69 ? 13.283 9.457 16.481 1.00 66.06 69 ARG A CA 1
ATOM 568 C C . ARG A 1 69 ? 12.257 8.802 15.554 1.00 66.06 69 ARG A C 1
ATOM 570 O O . ARG A 1 69 ? 11.363 8.124 16.045 1.00 66.06 69 ARG A O 1
ATOM 577 N N . SER A 1 70 ? 12.392 8.964 14.237 1.00 65.12 70 SER A N 1
ATOM 578 C CA . SER A 1 70 ? 11.462 8.358 13.271 1.00 65.12 70 SER A CA 1
ATOM 579 C C . SER A 1 70 ? 11.481 6.827 13.286 1.00 65.12 70 SER A C 1
ATOM 581 O O . SER A 1 70 ? 10.439 6.197 13.112 1.00 65.12 70 SER A O 1
ATOM 583 N N . TYR A 1 71 ? 12.646 6.220 13.526 1.00 67.81 71 TYR A N 1
ATOM 584 C CA . TYR A 1 71 ? 12.762 4.774 13.675 1.00 67.81 71 TYR A CA 1
ATOM 585 C C . TYR A 1 71 ? 12.037 4.296 14.941 1.00 67.81 71 TYR A C 1
ATOM 587 O O . TYR A 1 71 ? 11.190 3.406 14.865 1.00 67.81 71 TYR A O 1
ATOM 595 N N . ASN A 1 72 ? 12.287 4.957 16.073 1.00 71.19 72 ASN A N 1
ATOM 596 C CA . ASN A 1 72 ? 11.655 4.626 17.352 1.00 71.19 72 ASN A CA 1
ATOM 597 C C . ASN A 1 72 ? 10.130 4.829 17.313 1.00 71.19 72 ASN A C 1
ATOM 599 O O . ASN A 1 72 ? 9.379 4.006 17.832 1.00 71.19 72 ASN A O 1
ATOM 603 N N . GLU A 1 73 ? 9.652 5.893 16.661 1.00 69.56 73 GLU A N 1
ATOM 604 C CA . GLU A 1 73 ? 8.218 6.137 16.461 1.00 69.56 73 GLU A CA 1
ATOM 605 C C . GLU A 1 73 ? 7.570 5.032 15.613 1.00 69.56 73 GLU A C 1
ATOM 607 O O . GLU A 1 73 ? 6.458 4.600 15.913 1.00 69.56 73 GLU A O 1
ATOM 612 N N . LYS A 1 74 ? 8.267 4.514 14.594 1.00 71.19 74 LYS A N 1
ATOM 613 C CA . LYS A 1 74 ? 7.765 3.405 13.771 1.00 71.19 74 LYS A CA 1
ATOM 614 C C . LYS A 1 74 ? 7.630 2.109 14.570 1.00 71.19 74 LYS A C 1
ATOM 616 O O . LYS A 1 74 ? 6.612 1.430 14.437 1.00 71.19 74 LYS A O 1
ATOM 621 N N . GLU A 1 75 ? 8.629 1.763 15.381 1.00 71.88 75 GLU A N 1
ATOM 622 C CA . GLU A 1 75 ? 8.559 0.577 16.245 1.00 71.88 75 GLU A CA 1
ATOM 623 C C . GLU A 1 75 ? 7.423 0.701 17.267 1.00 71.88 75 GLU A C 1
ATOM 625 O O . GLU A 1 75 ? 6.636 -0.232 17.422 1.00 71.88 75 GLU A O 1
ATOM 630 N N . LEU A 1 76 ? 7.265 1.874 17.887 1.00 75.12 76 LEU A N 1
ATOM 631 C CA . LEU A 1 76 ? 6.178 2.146 18.828 1.00 75.12 76 LEU A CA 1
ATOM 632 C C . LEU A 1 76 ? 4.788 2.042 18.179 1.00 75.12 76 LEU A C 1
ATOM 634 O O . LEU A 1 76 ? 3.868 1.477 18.763 1.00 75.12 76 LEU A O 1
ATOM 638 N N . ILE A 1 77 ? 4.610 2.562 16.964 1.00 78.00 77 ILE A N 1
ATOM 639 C CA . ILE A 1 77 ? 3.337 2.423 16.240 1.00 78.00 77 ILE A CA 1
ATOM 640 C C . ILE A 1 77 ? 3.040 0.945 15.957 1.00 78.00 77 ILE A C 1
ATOM 642 O O . ILE A 1 77 ? 1.898 0.514 16.113 1.00 78.00 77 ILE A O 1
ATOM 646 N N . GLY A 1 78 ? 4.059 0.164 15.589 1.00 74.12 78 GLY A N 1
ATOM 647 C CA . GLY A 1 78 ? 3.918 -1.275 15.374 1.00 74.12 78 GLY A CA 1
ATOM 648 C C . GLY A 1 78 ? 3.456 -2.020 16.629 1.00 74.12 78 GLY A C 1
ATOM 649 O O . GLY A 1 78 ? 2.532 -2.828 16.550 1.00 74.12 78 GLY A O 1
ATOM 650 N N . THR A 1 79 ? 4.027 -1.710 17.798 1.00 81.31 79 THR A N 1
ATOM 651 C CA . THR A 1 79 ? 3.620 -2.348 19.064 1.00 81.31 79 THR A CA 1
ATOM 652 C C . THR A 1 79 ? 2.205 -1.957 19.483 1.00 81.31 79 THR A C 1
ATOM 654 O O . THR A 1 79 ? 1.451 -2.809 19.951 1.00 81.31 79 THR A O 1
ATOM 657 N N . ILE A 1 80 ? 1.799 -0.705 19.252 1.00 78.56 80 ILE A N 1
ATOM 658 C CA . ILE A 1 80 ? 0.416 -0.264 19.470 1.00 78.56 80 ILE A CA 1
ATOM 659 C C . ILE A 1 80 ? -0.537 -1.055 18.569 1.00 78.56 80 ILE A C 1
ATOM 661 O O . ILE A 1 80 ? -1.520 -1.598 19.060 1.00 78.56 80 ILE A O 1
ATOM 665 N N . GLN A 1 81 ? -0.246 -1.171 17.270 1.00 81.06 81 GLN A N 1
ATOM 666 C CA . GLN A 1 81 ? -1.089 -1.916 16.327 1.00 81.06 81 GLN A CA 1
ATOM 667 C C . GLN A 1 81 ? -1.231 -3.392 16.705 1.00 81.06 81 GLN A C 1
ATOM 669 O O . GLN A 1 81 ? -2.333 -3.934 16.643 1.00 81.06 81 GLN A O 1
ATOM 674 N N . GLN A 1 82 ? -0.136 -4.025 17.126 1.00 83.19 82 GLN A N 1
ATOM 675 C CA . GLN A 1 82 ? -0.166 -5.403 17.597 1.00 83.19 82 GLN A CA 1
ATOM 676 C C . GLN A 1 82 ? -1.041 -5.547 18.848 1.00 83.19 82 GLN A C 1
ATOM 678 O O . GLN A 1 82 ? -1.913 -6.410 18.882 1.00 83.19 82 GLN A O 1
ATOM 683 N N . CYS A 1 83 ? -0.872 -4.664 19.836 1.00 83.31 83 CYS A N 1
ATOM 684 C CA . CYS A 1 83 ? -1.673 -4.673 21.059 1.00 83.31 83 CYS A CA 1
ATOM 685 C C . CYS A 1 83 ? -3.169 -4.484 20.762 1.00 83.31 83 CYS A C 1
ATOM 687 O O . CYS A 1 83 ? -4.006 -5.197 21.311 1.00 83.31 83 CYS A O 1
ATOM 689 N N . LEU A 1 84 ? -3.514 -3.574 19.846 1.00 84.94 84 LEU A N 1
ATOM 690 C CA . LEU A 1 84 ? -4.892 -3.389 19.391 1.00 84.94 84 LEU A CA 1
ATOM 691 C C . LEU A 1 84 ? -5.460 -4.676 18.784 1.00 84.94 84 LEU A C 1
ATOM 693 O O . LEU A 1 84 ? -6.559 -5.086 19.147 1.00 84.94 84 LEU A O 1
ATOM 697 N N . HIS A 1 85 ? -4.696 -5.341 17.917 1.00 84.19 85 HIS A N 1
ATOM 698 C CA . HIS A 1 85 ? -5.121 -6.582 17.276 1.00 84.19 85 HIS A CA 1
ATOM 699 C C . HIS A 1 85 ? -5.324 -7.727 18.277 1.00 84.19 85 HIS A C 1
ATOM 701 O O . HIS A 1 85 ? -6.353 -8.395 18.238 1.00 84.19 85 HIS A O 1
ATOM 707 N N . GLU A 1 86 ? -4.382 -7.920 19.204 1.00 88.69 86 GLU A N 1
ATOM 708 C CA . GLU A 1 86 ? -4.45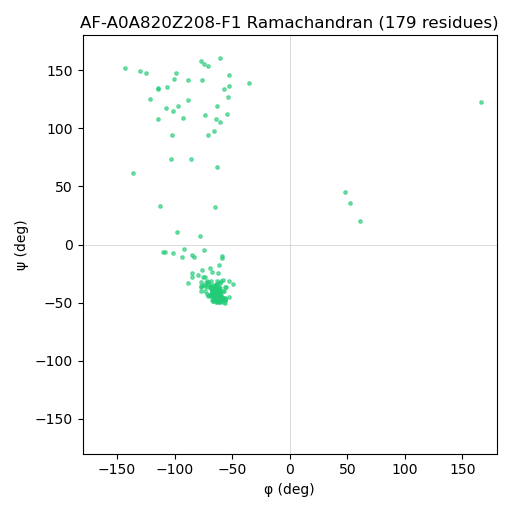4 -8.961 20.241 1.00 88.69 86 GLU A CA 1
ATOM 709 C C . GLU A 1 86 ? -5.687 -8.817 21.142 1.00 88.69 86 GLU A C 1
ATOM 711 O O . GLU A 1 86 ? -6.235 -9.816 21.604 1.00 88.69 86 GLU A O 1
ATOM 716 N N . HIS A 1 87 ? -6.151 -7.586 21.363 1.00 86.31 87 HIS A N 1
ATOM 717 C CA . HIS A 1 87 ? -7.311 -7.291 22.206 1.00 86.31 87 HIS A CA 1
ATOM 718 C C . HIS A 1 87 ? -8.609 -7.091 21.407 1.00 86.31 87 HIS A C 1
ATOM 720 O O . HIS A 1 87 ? -9.596 -6.632 21.977 1.00 86.31 87 HIS A O 1
ATOM 726 N N . ASN A 1 88 ? -8.615 -7.413 20.107 1.00 86.25 88 ASN A N 1
ATOM 727 C CA . ASN A 1 88 ? -9.743 -7.192 19.195 1.00 86.25 88 ASN A CA 1
ATOM 728 C C . ASN A 1 88 ? -10.260 -5.740 19.218 1.00 86.25 88 ASN A C 1
ATOM 730 O O . ASN A 1 88 ? -11.457 -5.478 19.139 1.00 86.25 88 ASN A O 1
ATOM 734 N N . LEU A 1 89 ? -9.356 -4.772 19.370 1.00 84.00 89 LEU A N 1
ATOM 735 C CA . LEU A 1 89 ? -9.679 -3.354 19.423 1.00 84.00 89 LEU A CA 1
ATOM 736 C C . LEU A 1 89 ? -9.405 -2.685 18.078 1.00 84.00 89 LEU A C 1
ATOM 738 O O . LEU A 1 89 ? -8.390 -2.927 17.425 1.00 84.00 89 LEU A O 1
ATOM 742 N N . ILE A 1 90 ? -10.272 -1.748 17.707 1.00 79.56 90 ILE A N 1
ATOM 743 C CA . ILE A 1 90 ? -10.098 -0.890 16.544 1.00 79.56 90 ILE A CA 1
ATOM 744 C C . ILE A 1 90 ? -9.913 0.564 16.978 1.00 79.56 90 ILE A C 1
ATOM 746 O O . ILE A 1 90 ? -10.651 1.087 17.814 1.00 79.56 90 ILE A O 1
ATOM 750 N N . LEU A 1 91 ? -8.912 1.221 16.388 1.00 79.88 91 LEU A N 1
ATOM 751 C CA . LEU A 1 91 ? -8.687 2.657 16.512 1.00 79.88 91 LEU A CA 1
ATOM 752 C C . LEU A 1 91 ? -9.194 3.343 15.238 1.00 79.88 91 LEU A C 1
ATOM 754 O O . LEU A 1 91 ? -8.650 3.120 14.155 1.00 79.88 91 LEU A O 1
ATOM 758 N N . ARG A 1 92 ? -10.236 4.172 15.342 1.00 70.31 92 ARG A N 1
ATOM 759 C CA . ARG A 1 92 ? -10.829 4.888 14.195 1.00 70.31 92 ARG A CA 1
ATOM 760 C C . ARG A 1 92 ? -10.874 6.386 14.428 1.00 70.31 92 ARG A C 1
ATOM 762 O O . ARG A 1 92 ? -11.062 6.839 15.553 1.00 70.31 92 ARG A O 1
ATOM 769 N N . ARG A 1 93 ? -10.728 7.148 13.346 1.00 66.00 93 ARG A N 1
ATOM 770 C CA . ARG A 1 93 ? -10.878 8.605 13.349 1.00 66.00 93 ARG A CA 1
ATOM 771 C C . ARG A 1 93 ? -12.338 8.970 13.094 1.00 66.00 93 ARG A C 1
ATOM 773 O O . ARG A 1 93 ? -12.975 8.349 12.248 1.00 66.00 93 ARG A O 1
ATOM 780 N N . THR A 1 94 ? -12.856 9.994 13.765 1.00 58.41 94 THR A N 1
ATOM 781 C CA . THR A 1 94 ? -14.126 10.605 13.351 1.00 58.41 94 THR A CA 1
ATOM 782 C C . THR A 1 94 ? -13.957 11.467 12.107 1.00 58.41 94 THR A C 1
ATOM 784 O O . THR A 1 94 ? -12.882 11.993 11.812 1.00 58.41 94 THR A O 1
ATOM 787 N N . THR A 1 95 ? -15.053 11.640 11.373 1.00 57.22 95 THR A N 1
ATOM 788 C CA . THR A 1 95 ? -15.151 12.546 10.219 1.00 57.22 95 THR A CA 1
ATOM 789 C C . THR A 1 95 ? -15.221 14.024 10.625 1.00 57.22 95 THR A C 1
ATOM 791 O O . THR A 1 95 ? -15.190 14.902 9.765 1.00 57.22 95 THR A O 1
ATOM 794 N N . HIS A 1 96 ? -15.290 14.325 11.927 1.00 53.38 96 HIS A N 1
ATOM 795 C CA . HIS A 1 96 ? -15.337 15.690 12.440 1.00 53.38 96 HIS A CA 1
ATOM 796 C C . HIS A 1 96 ? -14.002 16.434 12.287 1.00 53.38 96 HIS A C 1
ATOM 798 O O . HIS A 1 96 ? -12.914 15.861 12.331 1.00 53.38 96 HIS A O 1
ATOM 804 N N . HIS A 1 97 ? -14.105 17.761 12.207 1.00 49.78 97 HIS A N 1
ATOM 805 C CA . HIS A 1 97 ? -13.002 18.722 12.092 1.00 49.78 97 HIS A CA 1
ATOM 806 C C . HIS A 1 97 ? -11.988 18.672 13.253 1.00 49.78 97 HIS A C 1
ATOM 808 O O . HIS A 1 97 ? -10.913 19.255 13.152 1.00 49.78 97 HIS A O 1
ATOM 814 N N . THR A 1 98 ? -12.302 17.968 14.342 1.00 59.97 98 THR A N 1
ATOM 815 C CA . THR A 1 98 ? -11.446 17.830 15.527 1.00 59.97 98 THR A CA 1
ATOM 816 C C . THR A 1 98 ? -10.513 16.613 15.496 1.00 59.97 98 THR A C 1
ATOM 818 O O . THR A 1 98 ? -9.694 16.488 16.401 1.00 59.97 98 THR A O 1
ATOM 821 N N . ASN A 1 99 ? -10.586 15.737 14.477 1.00 55.56 99 ASN A N 1
ATOM 822 C CA . ASN A 1 99 ? -9.732 14.540 14.338 1.00 55.56 99 ASN A CA 1
ATOM 823 C C . ASN A 1 99 ? -9.644 13.689 15.624 1.00 55.56 99 ASN A C 1
ATOM 825 O O . ASN A 1 99 ? -8.562 13.274 16.039 1.00 55.56 99 ASN A O 1
ATOM 829 N N . GLN A 1 100 ? -10.777 13.436 16.277 1.00 65.12 100 GLN A N 1
ATOM 830 C CA . GLN A 1 100 ? -10.806 12.595 17.474 1.00 65.12 100 GLN A CA 1
ATOM 831 C C . GLN A 1 100 ? -10.678 11.114 17.099 1.00 65.12 100 GLN A C 1
ATOM 833 O O . GLN A 1 100 ? -11.245 10.665 16.099 1.00 65.12 100 GLN A O 1
ATOM 838 N N . PHE A 1 101 ? -9.940 10.359 17.914 1.00 70.25 101 PHE A N 1
ATOM 839 C CA . PHE A 1 101 ? -9.764 8.919 17.752 1.00 70.25 101 PHE A CA 1
ATOM 840 C C . PHE A 1 101 ? -10.560 8.161 18.810 1.00 70.25 101 PHE A C 1
ATOM 842 O O . PHE A 1 101 ? -10.527 8.513 19.989 1.00 70.25 101 PHE A O 1
ATOM 849 N N . TYR A 1 102 ? -11.243 7.106 18.383 1.00 74.69 102 TYR A N 1
ATOM 850 C CA . TYR A 1 102 ? -12.011 6.220 19.245 1.00 74.69 102 TYR A CA 1
ATOM 851 C C . TYR A 1 102 ? -11.373 4.847 19.246 1.00 74.69 102 TYR A C 1
ATOM 853 O O . TYR A 1 102 ? -11.032 4.320 18.187 1.00 74.69 102 TYR A O 1
ATOM 861 N N . LEU A 1 103 ? -11.244 4.295 20.446 1.00 82.88 103 LEU A N 1
ATOM 862 C CA . LEU A 1 103 ? -10.805 2.937 20.694 1.00 82.88 103 LEU A CA 1
ATOM 863 C C . LEU A 1 103 ? -12.015 2.128 21.150 1.00 82.88 103 LEU A C 1
ATOM 865 O O . LEU A 1 103 ? -12.623 2.449 22.172 1.00 82.88 103 LEU A O 1
ATOM 869 N N . ILE A 1 104 ? -12.388 1.114 20.384 1.00 83.69 104 ILE A N 1
ATOM 870 C CA . ILE A 1 104 ? -13.549 0.279 20.688 1.00 83.69 104 ILE A CA 1
ATOM 871 C C . ILE A 1 104 ? -13.258 -1.166 20.306 1.00 83.69 104 ILE A C 1
ATOM 873 O O . ILE A 1 104 ? -12.463 -1.422 19.408 1.00 83.69 104 ILE A O 1
ATOM 877 N N . ASP A 1 105 ? -13.902 -2.099 20.995 1.00 88.50 105 ASP A N 1
ATOM 878 C CA . ASP A 1 105 ? -13.952 -3.493 20.571 1.00 88.50 105 ASP A CA 1
ATOM 879 C C . ASP A 1 105 ? -14.542 -3.605 19.155 1.00 88.50 105 ASP A C 1
ATOM 881 O O . ASP A 1 105 ? -15.528 -2.942 18.815 1.00 88.50 105 ASP A O 1
ATOM 885 N N . GLN A 1 106 ? -13.887 -4.401 18.319 1.00 78.69 106 GLN A N 1
ATOM 886 C CA . GLN A 1 106 ? -14.184 -4.532 16.902 1.00 78.69 106 GLN A CA 1
ATOM 887 C C . GLN A 1 106 ? -15.581 -5.121 16.674 1.00 78.69 106 GLN A C 1
ATOM 889 O O . GLN A 1 106 ? -16.307 -4.630 15.809 1.00 78.69 106 GLN A O 1
ATOM 894 N N . ASP A 1 107 ? -16.006 -6.084 17.490 1.00 81.06 107 ASP A N 1
ATOM 895 C CA . ASP A 1 107 ? -17.326 -6.703 17.357 1.00 81.06 107 ASP A CA 1
ATOM 896 C C . ASP A 1 107 ? -18.426 -5.723 17.772 1.00 81.06 107 ASP A C 1
ATOM 898 O O . ASP A 1 107 ? -19.389 -5.512 17.032 1.00 81.06 107 ASP A O 1
ATOM 902 N N . ARG A 1 108 ? -18.238 -5.014 18.892 1.00 78.06 108 ARG A N 1
ATOM 903 C CA . ARG A 1 108 ? -19.146 -3.932 19.315 1.00 78.06 108 ARG A CA 1
ATOM 904 C C . ARG A 1 108 ? -19.224 -2.791 18.309 1.00 78.06 108 ARG A C 1
ATOM 906 O O . ARG A 1 108 ? -20.262 -2.136 18.198 1.00 78.06 108 ARG A O 1
ATOM 913 N N . PHE A 1 109 ? -18.132 -2.495 17.610 1.00 77.19 109 PHE A N 1
ATOM 914 C CA . PHE A 1 109 ? -18.146 -1.510 16.535 1.00 77.19 109 PHE A CA 1
ATOM 915 C C . PHE A 1 109 ? -19.055 -1.963 15.394 1.00 77.19 109 PHE A C 1
ATOM 917 O O . PHE A 1 109 ? -19.932 -1.202 14.985 1.00 77.19 109 PHE A O 1
ATOM 924 N N . TYR A 1 110 ? -18.894 -3.202 14.924 1.00 73.50 110 TYR A N 1
ATOM 925 C CA . TYR A 1 110 ? -19.741 -3.747 13.866 1.00 73.50 110 TYR A CA 1
ATOM 926 C C . TYR A 1 110 ? -21.206 -3.845 14.283 1.00 73.50 110 TYR A C 1
ATOM 928 O O . TYR A 1 110 ? -22.072 -3.457 13.503 1.00 73.50 110 TYR A O 1
ATOM 936 N N . GLU A 1 111 ? -21.480 -4.255 15.521 1.00 78.88 111 GLU A N 1
ATOM 937 C CA . GLU A 1 111 ? -22.826 -4.260 16.098 1.00 78.88 111 GLU A CA 1
ATOM 938 C C . GLU A 1 111 ? -23.454 -2.859 16.048 1.00 78.88 111 GLU A C 1
ATOM 940 O O . GLU A 1 111 ? -24.575 -2.685 15.578 1.00 78.88 111 GLU A O 1
ATOM 945 N N . ARG A 1 112 ? -22.716 -1.819 16.463 1.00 74.00 112 ARG A N 1
ATOM 946 C CA . ARG A 1 112 ? -23.200 -0.431 16.400 1.00 74.00 112 ARG A CA 1
ATOM 947 C C . ARG A 1 112 ? -23.436 0.046 14.974 1.00 74.00 112 ARG A C 1
ATOM 949 O O . ARG A 1 112 ? -24.424 0.736 14.740 1.00 74.00 112 ARG A O 1
ATOM 956 N N . CYS A 1 113 ? -22.554 -0.299 14.039 1.00 70.06 113 CYS A N 1
ATOM 957 C CA . CYS A 1 113 ? -22.752 0.020 12.629 1.00 70.06 113 CYS A CA 1
ATOM 958 C C . CYS A 1 113 ? -24.019 -0.646 12.091 1.00 70.06 113 CYS A C 1
ATOM 960 O O . CYS A 1 113 ? -24.815 0.020 11.437 1.00 70.06 113 CYS A O 1
ATOM 962 N N . GLN A 1 114 ? -24.229 -1.925 12.397 1.00 70.31 114 GLN A N 1
ATOM 963 C CA . GLN A 1 114 ? -25.413 -2.656 11.968 1.00 70.31 114 GLN A CA 1
ATOM 964 C C . GLN A 1 114 ? -26.689 -2.063 12.575 1.00 70.31 114 GLN A C 1
ATOM 966 O O . GLN A 1 114 ? -27.607 -1.724 11.835 1.00 70.31 114 GLN A O 1
ATOM 971 N N . ASN A 1 115 ? -26.711 -1.828 13.889 1.00 71.31 115 ASN A N 1
ATOM 972 C CA . ASN A 1 115 ? -27.844 -1.202 14.572 1.00 71.31 115 ASN A CA 1
ATOM 973 C C . ASN A 1 115 ? -28.166 0.183 13.992 1.00 71.31 115 ASN A C 1
ATOM 975 O O . ASN A 1 115 ? -29.330 0.535 13.831 1.00 71.31 115 ASN A O 1
ATOM 979 N N . TYR A 1 116 ? -27.143 0.973 13.654 1.00 68.88 116 TYR A N 1
ATOM 980 C CA . TYR A 1 116 ? -27.341 2.276 13.025 1.00 68.88 116 TYR A CA 1
ATOM 981 C C . TYR A 1 116 ? -27.991 2.149 11.640 1.00 68.88 116 TYR A C 1
ATOM 983 O O . TYR A 1 116 ? -28.952 2.863 11.361 1.00 68.88 116 TYR A O 1
ATOM 991 N N . MET A 1 117 ? -27.511 1.212 10.813 1.00 64.62 117 MET A N 1
ATOM 992 C CA . MET A 1 117 ? -28.072 0.914 9.486 1.00 64.62 117 MET A CA 1
ATOM 993 C C . MET A 1 117 ? -29.514 0.406 9.570 1.00 64.62 117 MET A C 1
ATOM 995 O O . MET A 1 117 ? -30.332 0.750 8.725 1.00 64.62 117 MET A O 1
ATOM 999 N N . GLU A 1 118 ? -29.840 -0.389 10.590 1.00 70.25 118 GLU A N 1
ATOM 1000 C CA . GLU A 1 118 ? -31.197 -0.886 10.838 1.00 70.25 118 GLU A CA 1
ATOM 1001 C C . GLU A 1 118 ? -32.154 0.219 11.314 1.00 70.25 118 GLU A C 1
ATOM 1003 O O . GLU A 1 118 ? -33.330 0.197 10.967 1.00 70.25 118 GLU A O 1
ATOM 1008 N N . GLN A 1 119 ? -31.665 1.196 12.084 1.00 68.75 119 GLN A N 1
ATOM 1009 C CA . GLN A 1 119 ? -32.485 2.281 12.639 1.00 68.75 119 GLN A CA 1
ATOM 1010 C C . GLN A 1 119 ? -32.680 3.466 11.689 1.00 68.75 119 GLN A C 1
ATOM 1012 O O . GLN A 1 119 ? -33.692 4.153 11.788 1.00 68.75 119 GLN A O 1
ATOM 1017 N N . HIS A 1 120 ? -31.729 3.711 10.786 1.00 63.03 120 HIS A N 1
ATOM 1018 C CA . HIS A 1 120 ? -31.742 4.847 9.857 1.00 63.03 120 HIS A CA 1
ATOM 1019 C C . HIS A 1 120 ? -31.928 4.378 8.408 1.00 63.03 120 HIS A C 1
ATOM 1021 O O . HIS A 1 120 ? -31.379 4.978 7.490 1.00 63.03 120 HIS A O 1
ATOM 1027 N N . GLN A 1 121 ? -32.681 3.293 8.187 1.00 55.91 121 GLN A N 1
ATOM 1028 C CA . GLN A 1 121 ? -32.904 2.717 6.852 1.00 55.91 121 GLN A CA 1
ATOM 1029 C C . GLN A 1 121 ? -33.410 3.744 5.828 1.00 55.91 121 GLN A C 1
ATOM 1031 O O . GLN A 1 121 ? -33.057 3.640 4.661 1.00 55.91 121 GLN A O 1
ATOM 1036 N N . ASP A 1 122 ? -34.175 4.750 6.261 1.00 51.56 122 ASP A N 1
ATOM 1037 C CA . ASP A 1 122 ? -34.718 5.800 5.389 1.00 51.56 122 ASP A CA 1
ATOM 1038 C C . ASP A 1 122 ? -33.677 6.864 4.978 1.00 51.56 122 ASP A C 1
ATOM 1040 O O . ASP A 1 122 ? -33.840 7.518 3.948 1.00 51.56 122 ASP A O 1
ATOM 1044 N N . ASP A 1 123 ? -32.588 7.017 5.743 1.00 46.91 123 ASP A N 1
ATOM 1045 C CA . ASP A 1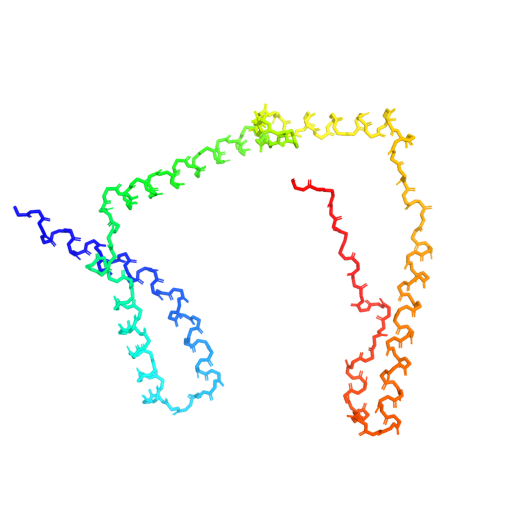 123 ? -31.454 7.900 5.415 1.00 46.91 123 ASP A CA 1
ATOM 1046 C C . ASP A 1 123 ? -30.428 7.208 4.499 1.00 46.91 123 ASP A C 1
ATOM 1048 O O . ASP A 1 123 ? -29.494 7.835 3.985 1.00 46.91 123 ASP A O 1
ATOM 1052 N N . TYR A 1 124 ? -30.599 5.903 4.286 1.00 43.91 124 TYR A N 1
ATOM 1053 C CA . TYR A 1 124 ? -29.766 5.080 3.430 1.00 43.91 124 TYR A CA 1
ATOM 1054 C C . TYR A 1 124 ? -30.578 4.588 2.239 1.00 43.91 124 TYR A C 1
ATOM 1056 O O . TYR A 1 124 ? -31.387 3.673 2.339 1.00 43.91 124 TYR A O 1
ATOM 1064 N N . GLU A 1 125 ? -30.300 5.134 1.057 1.00 39.09 125 GLU A N 1
ATOM 1065 C CA . GLU A 1 125 ? -30.781 4.519 -0.173 1.00 39.09 125 GLU A CA 1
ATOM 1066 C C . GLU A 1 125 ? -30.087 3.158 -0.337 1.00 39.09 125 GLU A C 1
ATOM 1068 O O . GLU A 1 125 ? -28.944 3.050 -0.794 1.00 39.09 125 GLU A O 1
ATOM 1073 N N . LEU A 1 126 ? -30.773 2.084 0.064 1.00 43.84 126 LEU A N 1
ATOM 1074 C CA . LEU A 1 126 ? -30.427 0.745 -0.376 1.00 43.84 126 LEU A CA 1
ATOM 1075 C C . LEU A 1 126 ? -30.564 0.763 -1.899 1.00 43.84 126 LEU A C 1
ATOM 1077 O O . LEU A 1 126 ? -31.686 0.743 -2.408 1.00 43.84 126 LEU A O 1
ATOM 1081 N N . LEU A 1 127 ? -29.436 0.777 -2.620 1.00 41.66 127 LEU A N 1
ATOM 1082 C CA . LEU A 1 127 ? -29.359 0.505 -4.061 1.00 41.66 127 LEU A CA 1
ATOM 1083 C C . LEU A 1 127 ? -29.815 -0.944 -4.322 1.00 41.66 127 LEU A C 1
ATOM 1085 O O . LEU A 1 127 ? -29.048 -1.834 -4.687 1.00 41.66 127 LEU A O 1
ATOM 1089 N N . SER A 1 128 ? -31.094 -1.203 -4.077 1.00 37.38 128 SER A N 1
ATOM 1090 C CA . SER A 1 128 ? -31.779 -2.477 -4.194 1.00 37.38 128 SER A CA 1
ATOM 1091 C C . SER A 1 128 ? -32.236 -2.644 -5.631 1.00 37.38 128 SER A C 1
ATOM 1093 O O . SER A 1 128 ? -33.397 -2.499 -5.989 1.00 37.38 128 SER A O 1
ATOM 1095 N N . SER A 1 129 ? -31.264 -2.923 -6.491 1.00 41.66 129 SER A N 1
ATOM 1096 C CA . SER A 1 129 ? -31.279 -4.058 -7.416 1.00 41.66 129 SER A CA 1
ATOM 1097 C C . SER A 1 129 ? -30.189 -3.847 -8.464 1.00 41.66 129 SER A C 1
ATOM 1099 O O . SER A 1 129 ? -30.148 -2.863 -9.201 1.00 41.66 129 SER A O 1
ATOM 1101 N N . ILE A 1 130 ? -29.284 -4.819 -8.547 1.00 46.28 130 ILE A N 1
ATOM 1102 C CA . ILE A 1 130 ? -28.185 -4.882 -9.519 1.00 46.28 130 ILE A CA 1
ATOM 1103 C C . ILE A 1 130 ? -28.696 -4.863 -10.978 1.00 46.28 130 ILE A C 1
ATOM 1105 O O . ILE A 1 130 ? -27.905 -4.650 -11.888 1.00 46.28 130 ILE A O 1
ATOM 1109 N N . SER A 1 131 ? -30.003 -4.987 -11.232 1.00 50.66 131 SER A N 1
ATOM 1110 C CA . SER A 1 131 ? -30.594 -4.946 -12.576 1.00 50.66 131 SER A CA 1
ATOM 1111 C C . SER A 1 131 ? -30.279 -3.651 -13.339 1.00 50.66 131 SER A C 1
ATOM 1113 O O . SER A 1 131 ? -29.957 -3.707 -14.528 1.00 50.66 131 SER A O 1
ATOM 1115 N N . ASN A 1 132 ? -30.287 -2.487 -12.677 1.00 53.84 132 ASN A N 1
ATOM 1116 C CA . ASN A 1 132 ? -29.970 -1.218 -13.343 1.00 53.84 132 ASN A CA 1
ATOM 1117 C C . ASN A 1 132 ? -28.464 -1.034 -13.568 1.00 53.84 132 ASN A C 1
ATOM 1119 O O . ASN A 1 132 ? -28.065 -0.599 -14.644 1.00 53.84 132 ASN A O 1
ATOM 1123 N N . MET A 1 133 ? -27.613 -1.419 -12.612 1.00 56.97 133 MET A N 1
ATOM 1124 C CA . MET A 1 133 ? -26.154 -1.361 -12.790 1.00 56.97 133 MET A CA 1
ATOM 1125 C C . MET A 1 133 ? -25.665 -2.367 -13.828 1.00 56.97 133 MET A C 1
ATOM 1127 O O . MET A 1 133 ? -24.797 -2.038 -14.625 1.00 56.97 133 MET A O 1
ATOM 1131 N N . GLU A 1 134 ? -26.242 -3.564 -13.883 1.00 61.28 134 GLU A N 1
ATOM 1132 C CA . GLU A 1 134 ? -25.945 -4.539 -14.928 1.00 61.28 134 GLU A CA 1
ATOM 1133 C C . GLU A 1 134 ? -26.377 -4.023 -16.302 1.00 61.28 134 GLU A C 1
ATOM 1135 O O . GLU A 1 134 ? -25.610 -4.116 -17.257 1.00 61.28 134 GLU A O 1
ATOM 1140 N N . THR A 1 135 ? -27.546 -3.385 -16.393 1.00 63.81 135 THR A N 1
ATOM 1141 C CA . THR A 1 135 ? -27.998 -2.730 -17.627 1.00 63.81 135 THR A CA 1
ATOM 1142 C C . THR A 1 135 ? -27.063 -1.589 -18.035 1.00 63.81 135 THR A C 1
ATOM 1144 O O . THR A 1 135 ? -26.671 -1.515 -19.197 1.00 63.81 135 THR A O 1
ATOM 1147 N N . ILE A 1 136 ? -26.643 -0.735 -17.100 1.00 66.38 136 ILE A N 1
ATOM 1148 C CA . ILE A 1 136 ? -25.718 0.382 -17.350 1.00 66.38 136 ILE A CA 1
ATOM 1149 C C . ILE A 1 136 ? -24.334 -0.137 -17.761 1.00 66.38 136 ILE A C 1
ATOM 1151 O O . ILE A 1 136 ? -23.781 0.298 -18.769 1.00 66.38 136 ILE A O 1
ATOM 1155 N N . VAL A 1 137 ? -23.785 -1.116 -17.041 1.00 71.38 137 VAL A N 1
ATOM 1156 C CA . VAL A 1 137 ? -22.506 -1.759 -17.371 1.00 71.38 137 VAL A CA 1
ATOM 1157 C C . VAL A 1 137 ? -22.586 -2.421 -18.744 1.00 71.38 137 VAL A C 1
ATOM 1159 O O . VAL A 1 137 ? -21.703 -2.196 -19.566 1.00 71.38 137 VAL A O 1
ATOM 1162 N N . ASN A 1 138 ? -23.665 -3.144 -19.053 1.00 77.56 138 ASN A N 1
ATOM 1163 C CA . ASN A 1 138 ? -23.884 -3.728 -20.377 1.00 77.56 138 ASN A CA 1
ATOM 1164 C C . ASN A 1 138 ? -23.995 -2.652 -21.466 1.00 77.56 138 ASN A C 1
ATOM 1166 O O . ASN A 1 138 ? -23.426 -2.812 -22.543 1.00 77.56 138 ASN A O 1
ATOM 1170 N N . GLN A 1 139 ? -24.658 -1.524 -21.200 1.00 77.44 139 GLN A N 1
ATOM 1171 C CA . GLN A 1 139 ? -24.696 -0.390 -22.127 1.00 77.44 139 GLN A CA 1
ATOM 1172 C C . GLN A 1 139 ? -23.301 0.200 -22.366 1.00 77.44 139 GLN A C 1
ATOM 1174 O O . GLN A 1 139 ? -22.967 0.524 -23.505 1.00 77.44 139 GLN A O 1
ATOM 1179 N N . HIS A 1 140 ? -22.472 0.326 -21.329 1.00 76.00 140 HIS A N 1
ATOM 1180 C CA . HIS A 1 140 ? -21.104 0.824 -21.464 1.00 76.00 140 HIS A CA 1
ATOM 1181 C C . HIS A 1 140 ? -20.190 -0.166 -22.188 1.00 76.00 140 HIS A C 1
ATOM 1183 O O . HIS A 1 140 ? -19.478 0.251 -23.099 1.00 76.00 140 HIS A O 1
ATOM 1189 N N . ILE A 1 141 ? -20.266 -1.462 -21.871 1.00 84.69 141 ILE A N 1
ATOM 1190 C CA . ILE A 1 141 ? -19.575 -2.532 -22.608 1.00 84.69 141 ILE A CA 1
ATOM 1191 C C . ILE A 1 141 ? -19.968 -2.477 -24.087 1.00 84.69 141 ILE A C 1
ATOM 1193 O O . ILE A 1 141 ? -19.101 -2.461 -24.955 1.00 84.69 141 ILE A O 1
ATOM 1197 N N . ASN A 1 142 ? -21.265 -2.359 -24.387 1.00 85.94 142 ASN A N 1
ATOM 1198 C CA . ASN A 1 142 ? -21.756 -2.271 -25.760 1.00 85.94 142 ASN A CA 1
ATOM 1199 C C . ASN A 1 142 ? -21.254 -1.015 -26.477 1.00 85.94 142 ASN A C 1
ATOM 1201 O O . ASN A 1 142 ? -20.845 -1.105 -27.631 1.00 85.94 142 ASN A O 1
ATOM 1205 N N . LYS A 1 143 ? -21.238 0.146 -25.810 1.00 85.62 143 LYS A N 1
ATOM 1206 C CA . LYS A 1 143 ? -20.662 1.379 -26.372 1.00 85.62 143 LYS A CA 1
ATOM 1207 C C . LYS A 1 143 ? -19.178 1.207 -26.682 1.00 85.62 143 LYS A C 1
ATOM 1209 O O . LYS A 1 143 ? -18.756 1.549 -27.780 1.00 85.62 143 LYS A O 1
ATOM 1214 N N . ILE A 1 144 ? -18.407 0.641 -25.755 1.00 82.38 144 ILE A N 1
ATOM 1215 C CA . ILE A 1 144 ? -16.974 0.389 -25.945 1.00 82.38 144 ILE A CA 1
ATOM 1216 C C . ILE A 1 144 ? -16.758 -0.572 -27.117 1.00 82.38 144 ILE A C 1
ATOM 1218 O O . ILE A 1 144 ? -16.004 -0.254 -28.031 1.00 82.38 144 ILE A O 1
ATOM 1222 N N . ASN A 1 145 ? -17.475 -1.695 -27.154 1.00 90.62 145 ASN A N 1
ATOM 1223 C CA . ASN A 1 145 ? -17.360 -2.682 -28.226 1.00 90.62 145 ASN A CA 1
ATOM 1224 C C . ASN A 1 145 ? -17.801 -2.127 -29.592 1.00 90.62 145 ASN A C 1
ATOM 1226 O O . ASN A 1 145 ? -17.199 -2.474 -30.609 1.00 90.62 145 ASN A O 1
ATOM 1230 N N . MET A 1 146 ? -18.808 -1.246 -29.638 1.00 90.69 146 MET A N 1
ATOM 1231 C CA . MET A 1 146 ? -19.202 -0.539 -30.863 1.00 90.69 146 MET A CA 1
ATOM 1232 C C . MET A 1 146 ? -18.113 0.425 -31.338 1.00 90.69 146 MET A C 1
ATOM 1234 O O . MET A 1 146 ? -17.788 0.422 -32.522 1.00 90.69 146 MET A O 1
ATOM 1238 N N . THR A 1 147 ? -17.507 1.195 -30.432 1.00 87.44 147 THR A N 1
ATOM 1239 C CA . THR A 1 147 ? -16.380 2.076 -30.764 1.00 87.44 147 THR A CA 1
ATOM 1240 C C . THR A 1 147 ? -15.180 1.277 -31.260 1.00 87.44 147 THR A C 1
ATOM 1242 O O . THR A 1 147 ? -14.599 1.623 -32.282 1.00 87.44 147 THR A O 1
ATOM 1245 N N . LEU A 1 148 ? -14.832 0.173 -30.595 1.00 86.44 148 LEU A N 1
ATOM 1246 C CA . LEU A 1 148 ? -13.748 -0.711 -31.027 1.00 86.44 148 LEU A CA 1
ATOM 1247 C C . LEU A 1 148 ? -14.020 -1.297 -32.420 1.00 86.44 148 LEU A C 1
ATOM 1249 O O . LEU A 1 148 ? -13.118 -1.347 -33.249 1.00 86.44 148 LEU A O 1
ATOM 1253 N N . LYS A 1 149 ? -15.269 -1.683 -32.707 1.00 90.12 149 LYS A N 1
ATOM 1254 C CA . LYS A 1 149 ? -15.672 -2.188 -34.026 1.00 90.12 149 LYS A CA 1
ATOM 1255 C C . LYS A 1 149 ? -15.609 -1.107 -35.110 1.00 90.12 149 LYS A C 1
ATOM 1257 O O . LYS A 1 149 ? -15.194 -1.392 -36.225 1.00 90.12 149 LYS A O 1
ATOM 1262 N N . PHE A 1 150 ? -15.993 0.128 -34.789 1.00 91.00 150 PHE A N 1
ATOM 1263 C CA . PHE A 1 150 ? -15.829 1.265 -35.697 1.00 91.00 150 PHE A CA 1
ATOM 1264 C C . PHE A 1 150 ? -14.348 1.525 -36.001 1.00 91.00 150 PHE A C 1
ATOM 1266 O O . PHE A 1 150 ? -13.974 1.643 -37.161 1.00 91.00 150 PHE A O 1
ATOM 1273 N N . LEU A 1 151 ? -13.490 1.538 -34.977 1.00 84.75 151 LEU A N 1
ATOM 1274 C CA . LEU A 1 151 ? -12.048 1.727 -35.152 1.00 84.75 151 LEU A CA 1
ATOM 1275 C C . LEU A 1 151 ? -11.399 0.602 -35.976 1.00 84.75 151 LEU A C 1
ATOM 1277 O O . LEU A 1 151 ? -10.450 0.864 -36.709 1.00 84.75 151 LEU A O 1
ATOM 1281 N N . GLU A 1 152 ? -11.894 -0.632 -35.869 1.00 91.94 152 GLU A N 1
ATOM 1282 C CA . GLU A 1 152 ? -11.458 -1.752 -36.714 1.00 91.94 152 GLU A CA 1
ATOM 1283 C C . GLU A 1 152 ? -11.913 -1.576 -38.170 1.00 91.94 152 GLU A C 1
ATOM 1285 O O . GLU A 1 152 ? -11.113 -1.750 -39.090 1.00 91.94 152 GLU A O 1
ATOM 1290 N N . HIS A 1 153 ? -13.167 -1.161 -38.379 1.00 90.81 153 HIS A N 1
ATOM 1291 C CA . HIS A 1 153 ? -13.730 -0.914 -39.707 1.00 90.81 153 HIS A CA 1
ATOM 1292 C C . HIS A 1 153 ? -13.012 0.215 -40.457 1.00 90.81 153 HIS A C 1
ATOM 1294 O O . HIS A 1 153 ? -12.690 0.059 -41.630 1.00 90.81 153 HIS A O 1
ATOM 1300 N N . GLU A 1 154 ? -12.696 1.310 -39.764 1.00 93.19 154 GLU A N 1
ATOM 1301 C CA . GLU A 1 154 ? -11.931 2.446 -40.299 1.00 93.19 154 GLU A CA 1
ATOM 1302 C C . GLU A 1 154 ? -10.411 2.176 -40.358 1.00 93.19 154 GLU A C 1
ATOM 1304 O O . GLU A 1 154 ? -9.620 3.076 -40.636 1.00 93.19 154 GLU A O 1
ATOM 1309 N N . HIS A 1 155 ? -9.981 0.938 -40.085 1.00 86.44 155 HIS A N 1
ATOM 1310 C CA . HIS A 1 155 ? -8.587 0.488 -40.127 1.00 86.44 155 HIS A CA 1
ATOM 1311 C C . HIS A 1 155 ? -7.626 1.203 -39.153 1.00 86.44 155 HIS A C 1
ATOM 1313 O O . HIS A 1 155 ? -6.407 1.134 -39.327 1.00 86.44 155 HIS A O 1
ATOM 1319 N N . TYR A 1 156 ? -8.136 1.837 -38.091 1.00 80.88 156 TYR A N 1
ATOM 1320 C CA . TYR A 1 156 ? -7.309 2.408 -37.018 1.00 80.88 156 TYR A CA 1
ATOM 1321 C C . TYR A 1 156 ? -6.712 1.339 -36.094 1.00 80.88 156 TYR A C 1
ATOM 1323 O O . TYR A 1 156 ? -5.646 1.553 -35.516 1.00 80.88 156 TYR A O 1
ATOM 1331 N N . ILE A 1 157 ? -7.381 0.191 -35.947 1.00 81.12 157 ILE A N 1
ATOM 1332 C CA . ILE A 1 157 ? -6.865 -0.986 -35.233 1.00 81.12 157 ILE A CA 1
ATOM 1333 C C . ILE A 1 157 ? -7.014 -2.243 -36.095 1.00 81.12 157 ILE A C 1
ATOM 1335 O O . ILE A 1 157 ? -7.934 -2.347 -36.902 1.00 81.12 157 ILE A O 1
ATOM 1339 N N . THR A 1 158 ? -6.113 -3.215 -35.932 1.00 88.25 158 THR A N 1
ATOM 1340 C CA . THR A 1 158 ? -6.222 -4.505 -36.628 1.00 88.25 158 THR A CA 1
ATOM 1341 C C . THR A 1 158 ? -7.273 -5.397 -35.972 1.00 88.25 158 T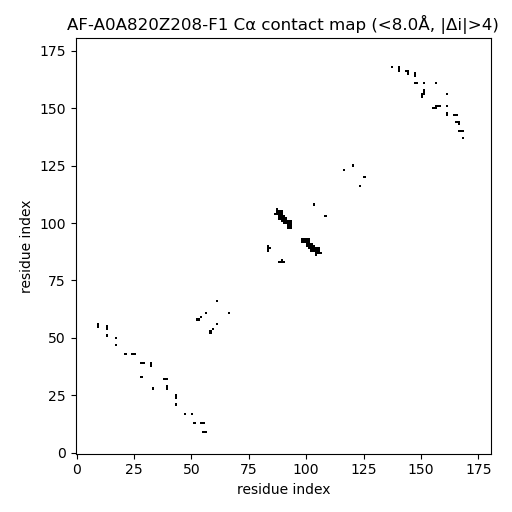HR A C 1
ATOM 1343 O O . THR A 1 158 ? -7.571 -5.271 -34.782 1.00 88.25 158 THR A O 1
ATOM 1346 N N . LYS A 1 159 ? -7.792 -6.360 -36.739 1.00 87.56 159 LYS A N 1
ATOM 1347 C CA . LYS A 1 159 ? -8.752 -7.356 -36.250 1.00 87.56 159 LYS A CA 1
ATOM 1348 C C . LYS A 1 159 ? -8.240 -8.130 -35.029 1.00 87.56 159 LYS A C 1
ATOM 1350 O O . LYS A 1 159 ? -9.013 -8.394 -34.111 1.00 87.56 159 LYS A O 1
ATOM 1355 N N . ASP A 1 160 ? -6.944 -8.433 -34.987 1.00 88.31 160 ASP A N 1
ATOM 1356 C CA . ASP A 1 160 ? -6.319 -9.124 -33.854 1.00 88.31 160 ASP A CA 1
ATOM 1357 C C . ASP A 1 160 ? -6.347 -8.264 -32.579 1.00 88.31 160 ASP A C 1
ATOM 1359 O O . ASP A 1 160 ? -6.673 -8.760 -31.501 1.00 88.31 160 ASP A O 1
ATOM 1363 N N . ILE A 1 161 ? -6.079 -6.956 -32.700 1.00 81.06 161 ILE A N 1
ATOM 1364 C CA . ILE A 1 161 ? -6.154 -6.002 -31.580 1.00 81.06 161 ILE A CA 1
ATOM 1365 C C . ILE A 1 161 ? -7.606 -5.835 -31.116 1.00 81.06 161 ILE A C 1
ATOM 1367 O O . ILE A 1 161 ? -7.872 -5.843 -29.915 1.00 81.06 161 ILE A O 1
ATOM 1371 N N . TYR A 1 162 ? -8.559 -5.741 -32.049 1.00 88.12 162 TYR A N 1
ATOM 1372 C CA . TYR A 1 162 ? -9.986 -5.697 -31.726 1.00 88.12 162 TYR A CA 1
ATOM 1373 C C . TYR A 1 162 ? -10.422 -6.914 -30.897 1.00 88.12 162 TYR A C 1
ATOM 1375 O O . TYR A 1 162 ? -11.071 -6.749 -29.867 1.00 88.12 162 TYR A O 1
ATOM 1383 N N . GLN A 1 163 ? -10.035 -8.126 -31.306 1.00 86.44 163 GLN A N 1
ATOM 1384 C CA . GLN A 1 163 ? -10.406 -9.359 -30.603 1.00 86.44 163 GLN A CA 1
ATOM 1385 C C . GLN A 1 163 ? -9.818 -9.442 -29.190 1.00 86.44 163 GLN A C 1
ATOM 1387 O O . GLN A 1 163 ? -10.486 -9.951 -28.295 1.00 86.44 163 GLN A O 1
ATOM 1392 N N . GLN A 1 164 ? -8.606 -8.922 -28.973 1.00 84.44 164 GLN A N 1
ATOM 1393 C CA . GLN A 1 164 ? -7.979 -8.875 -27.646 1.00 84.44 164 GLN A CA 1
ATOM 1394 C C . GLN A 1 164 ? -8.630 -7.852 -26.706 1.00 84.44 164 GLN A C 1
ATOM 1396 O O . GLN A 1 164 ? -8.626 -8.047 -25.494 1.00 84.44 164 GLN A O 1
ATOM 1401 N N . LEU A 1 165 ? -9.162 -6.755 -27.253 1.00 81.81 165 LEU A N 1
ATOM 1402 C CA . LEU A 1 165 ? -9.778 -5.670 -26.482 1.00 81.81 165 LEU A CA 1
ATOM 1403 C C . LEU A 1 165 ? -11.295 -5.817 -26.324 1.00 81.81 165 LEU A C 1
ATOM 1405 O O . LEU A 1 165 ? -11.899 -5.062 -25.561 1.00 81.81 165 LEU A O 1
ATOM 1409 N N . PHE A 1 166 ? -11.920 -6.747 -27.048 1.00 87.19 166 PHE A N 1
ATOM 1410 C CA . PHE A 1 166 ? -13.356 -6.976 -26.982 1.00 87.19 166 PHE A CA 1
ATOM 1411 C C . PHE A 1 166 ? -13.759 -7.435 -25.580 1.00 87.19 166 PHE A C 1
ATOM 1413 O O . PHE A 1 166 ? -13.325 -8.481 -25.101 1.00 87.19 166 PHE A O 1
ATOM 1420 N N . LEU A 1 167 ? -14.618 -6.656 -24.928 1.00 84.06 167 LEU A N 1
ATOM 1421 C CA . LEU A 1 167 ? -15.015 -6.909 -23.548 1.00 84.06 167 LEU A CA 1
ATOM 1422 C C . LEU A 1 167 ? -16.225 -7.842 -23.504 1.00 84.06 167 LEU A C 1
ATOM 1424 O O . LEU A 1 167 ? -17.276 -7.511 -24.065 1.00 84.06 167 LEU A O 1
ATOM 1428 N N . GLN A 1 168 ? -16.118 -8.962 -22.783 1.00 80.25 168 GLN A N 1
ATOM 1429 C CA . GLN A 1 168 ? -17.278 -9.764 -22.391 1.00 80.25 168 GLN A CA 1
ATOM 1430 C C . GLN A 1 168 ? -17.689 -9.446 -20.954 1.00 80.25 168 GLN A C 1
ATOM 1432 O O . GLN A 1 168 ? -16.866 -9.146 -20.090 1.00 80.25 168 GLN A O 1
ATOM 1437 N N . ARG A 1 169 ? -18.993 -9.537 -20.667 1.00 67.94 169 ARG A N 1
ATOM 1438 C CA . ARG A 1 169 ? -19.534 -9.241 -19.330 1.00 67.94 169 ARG A CA 1
ATOM 1439 C C . ARG A 1 169 ? -18.877 -10.080 -18.230 1.00 67.94 169 ARG A C 1
ATOM 1441 O O . ARG A 1 169 ? -18.658 -9.563 -17.133 1.00 67.94 169 ARG A O 1
ATOM 1448 N N . ASN A 1 170 ? -18.562 -11.335 -18.543 1.00 67.94 170 ASN A N 1
ATOM 1449 C CA . ASN A 1 170 ? -17.986 -12.308 -17.616 1.00 67.94 170 ASN A CA 1
ATOM 1450 C C . ASN A 1 170 ? -16.539 -11.974 -17.218 1.00 67.94 170 ASN A C 1
ATOM 1452 O O . ASN A 1 170 ? -16.093 -12.413 -16.160 1.00 67.94 170 ASN A O 1
ATOM 1456 N N . ASP A 1 171 ? -15.842 -11.149 -18.005 1.00 62.72 171 ASP A N 1
ATOM 1457 C CA . ASP A 1 171 ? -14.459 -10.738 -17.737 1.00 62.72 171 ASP A CA 1
ATOM 1458 C C . ASP A 1 171 ? -14.380 -9.566 -16.742 1.00 62.72 171 ASP A C 1
ATOM 1460 O O . ASP A 1 171 ? -13.310 -9.230 -16.233 1.00 62.72 171 ASP A O 1
ATOM 1464 N N . ILE A 1 172 ? -15.521 -8.937 -16.430 1.00 59.38 172 ILE A N 1
ATOM 1465 C CA . ILE A 1 172 ? -15.598 -7.763 -15.558 1.00 59.38 172 ILE A CA 1
ATOM 1466 C C . ILE A 1 172 ? -16.091 -8.182 -14.171 1.00 59.38 172 ILE A C 1
ATOM 1468 O O . ILE A 1 172 ? -17.294 -8.238 -13.891 1.00 59.38 172 ILE A O 1
ATOM 1472 N N . GLN A 1 173 ? -15.141 -8.432 -13.269 1.00 54.28 173 GLN A N 1
ATOM 1473 C CA . GLN A 1 173 ? -15.425 -8.534 -11.840 1.00 54.28 173 GLN A CA 1
ATOM 1474 C C . GLN A 1 173 ? -15.691 -7.136 -11.276 1.00 54.28 173 GLN A C 1
ATOM 1476 O O . GLN A 1 173 ? -14.783 -6.311 -11.161 1.00 54.28 173 GLN A O 1
ATOM 1481 N N . LEU A 1 174 ? -16.939 -6.874 -10.888 1.00 53.34 174 LEU A N 1
ATOM 1482 C CA . LEU A 1 174 ? -17.266 -5.711 -10.069 1.00 53.34 174 LEU A CA 1
ATOM 1483 C C . LEU A 1 174 ? -16.705 -5.979 -8.671 1.00 53.34 174 LEU A C 1
ATOM 1485 O O . LEU A 1 174 ? -17.323 -6.661 -7.857 1.00 53.34 174 LEU A O 1
ATOM 1489 N N . LYS A 1 175 ? -15.484 -5.502 -8.411 1.00 42.34 175 LYS A N 1
ATOM 1490 C CA . LYS A 1 175 ? -14.946 -5.474 -7.052 1.00 42.34 175 LYS A CA 1
ATOM 1491 C C . LYS A 1 175 ? -15.829 -4.529 -6.246 1.00 42.34 175 LYS A C 1
ATOM 1493 O O . LYS A 1 175 ? -15.795 -3.321 -6.462 1.00 42.34 175 LYS A O 1
ATOM 1498 N N . ASN A 1 176 ? -16.632 -5.099 -5.355 1.00 40.75 176 ASN A N 1
ATOM 1499 C CA . ASN A 1 176 ? -17.375 -4.356 -4.348 1.00 40.75 176 ASN A CA 1
ATOM 1500 C C . ASN A 1 176 ? -16.368 -3.504 -3.571 1.00 40.75 176 ASN A C 1
ATOM 1502 O O . ASN A 1 176 ? -15.500 -4.050 -2.890 1.00 40.75 176 ASN A O 1
ATOM 1506 N N . VAL A 1 177 ? -16.432 -2.181 -3.712 1.00 32.28 177 VAL A N 1
ATOM 1507 C CA . VAL A 1 177 ? -15.657 -1.289 -2.850 1.00 32.28 177 VAL A CA 1
ATOM 1508 C C . VAL A 1 177 ? -16.571 -0.815 -1.735 1.00 32.28 177 VAL A C 1
ATOM 1510 O O . VAL A 1 177 ? -17.631 -0.237 -1.955 1.00 32.28 177 VAL A O 1
ATOM 1513 N N . HIS A 1 178 ? -16.114 -1.177 -0.547 1.00 34.19 178 HIS A N 1
ATOM 1514 C CA . HIS A 1 178 ? -16.678 -0.998 0.772 1.00 34.19 178 HIS A CA 1
ATOM 1515 C C . HIS A 1 178 ? -16.870 0.475 1.159 1.00 34.19 178 HIS A C 1
ATOM 1517 O O . HIS A 1 178 ? -16.230 1.372 0.609 1.00 34.19 178 HIS A O 1
ATOM 1523 N N . PHE A 1 179 ? -17.735 0.694 2.152 1.00 30.19 179 PHE A N 1
ATOM 1524 C CA . PHE A 1 179 ? -17.939 1.985 2.802 1.00 30.19 179 PHE A CA 1
ATOM 1525 C C . PHE A 1 179 ? -16.620 2.601 3.312 1.00 30.19 179 PHE A C 1
ATOM 1527 O O . PHE A 1 179 ? -15.698 1.898 3.725 1.00 30.19 179 PHE A O 1
ATOM 1534 N N . LEU A 1 180 ? -16.596 3.934 3.231 1.00 31.98 180 LEU A N 1
ATOM 1535 C CA . LEU A 1 180 ? -15.525 4.910 3.466 1.00 31.98 180 LEU A CA 1
ATOM 1536 C C . LEU A 1 180 ? -14.524 4.589 4.603 1.00 31.98 180 LEU A C 1
ATOM 1538 O O . LEU A 1 180 ? -14.908 4.153 5.687 1.00 31.98 180 LEU A O 1
ATOM 1542 N N . PHE A 1 181 ? -13.242 4.872 4.322 1.00 35.66 181 PHE A N 1
ATOM 1543 C CA . PHE A 1 181 ? -12.075 4.781 5.217 1.00 35.66 181 PHE A CA 1
ATOM 1544 C C . PHE A 1 181 ? -12.118 5.748 6.404 1.00 35.66 181 PHE A C 1
ATOM 1546 O O . PHE A 1 181 ? -12.457 6.934 6.182 1.00 35.66 181 PHE A O 1
#

Foldseek 3Di:
DVVVVVVVVQVVVLVVVCVVVLVVLCVVVCVVCVPCPVVSVVVSVVVSVVSCVVRVPVNDPQPPVNVVVVVVVVVVVVVVVVVCVVQQWDWDFDPDPVRDIDIDRPVVVVVVVVVVCVVVVVVDPPPPDCVVVLVVVVVVLVVVLVVLVVCCVVVVDPPVVSVVPRDDPVVDDPPDDDDDD

pLDDT: mean 70.07, std 15.81, range [30.19, 93.19]